Protein AF-M0CQG6-F1 (afdb_monomer)

Radius of gyration: 31.11 Å; Cα contacts (8 Å, |Δi|>4): 316; chains: 1; bounding box: 103×88×77 Å

Sequence (233 aa):
MTEGVMRANEGERASHGGPDDATTDIDGAVALVCEPAFRADAAGQLARALGGDGERSVLGILYRHDVRAWTTALRTQRDRIGSAAAVAVGPVAEPGRTRDRLPVREVPDPTDLTGVGIAVGEWLRARDDDERPVVCLDSLSTLLQYADLERAFRFLHALVAQLRSAGATAYVSVDPGAHDEATLATLRTLFDAVVAGERTTAGTDEESAGADGRPVATDGGNPDSGGAASGRE

Mean predicted aligned error: 14.72 Å

InterPro domains:
  IPR027417 P-loop containing nucleoside triphosphate hydrolase [G3DSA:3.40.50.300] (112-209)
  IPR055927 Protein of unknown function DUF7504 [PF24336] (40-195)

pLDDT: mean 73.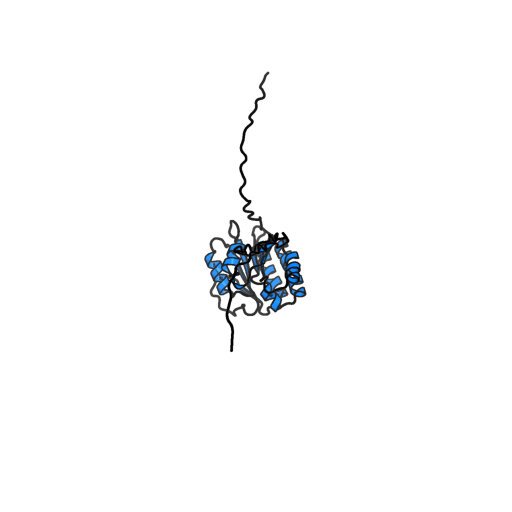49, std 20.65, range [30.14, 95.12]

Structure (mmCIF, N/CA/C/O backbone):
data_AF-M0CQG6-F1
#
_entry.id   AF-M0CQG6-F1
#
loop_
_atom_site.group_PDB
_atom_site.id
_atom_site.type_symbol
_atom_site.label_atom_id
_atom_site.label_alt_id
_atom_site.label_comp_id
_atom_site.label_asym_id
_atom_site.label_entity_id
_atom_site.label_seq_id
_atom_site.pdbx_PDB_ins_code
_atom_site.Cartn_x
_atom_site.Cartn_y
_atom_site.Cartn_z
_atom_site.occupancy
_atom_site.B_iso_or_equiv
_atom_site.auth_seq_id
_atom_site.auth_comp_id
_atom_site.auth_asym_id
_atom_site.auth_atom_id
_atom_site.pdbx_PDB_model_num
ATOM 1 N N . MET A 1 1 ? -63.315 -18.971 28.963 1.00 37.09 1 MET A N 1
ATOM 2 C CA . MET A 1 1 ? -62.249 -19.573 29.785 1.00 37.09 1 MET A CA 1
ATOM 3 C C . MET A 1 1 ? -61.036 -18.670 29.599 1.00 37.09 1 MET A C 1
ATOM 5 O O . MET A 1 1 ? -60.543 -18.616 28.484 1.00 37.09 1 MET A O 1
ATOM 9 N N . THR A 1 2 ? -60.906 -17.632 30.441 1.00 37.56 2 THR A N 1
ATOM 10 C CA . THR A 1 2 ? -60.049 -17.594 31.663 1.00 37.56 2 THR A CA 1
ATOM 11 C C . THR A 1 2 ? -58.570 -17.639 31.275 1.00 37.56 2 THR A C 1
ATOM 13 O O . THR A 1 2 ? -58.194 -18.514 30.513 1.00 37.56 2 THR A O 1
ATOM 16 N N . GLU A 1 3 ? -57.644 -16.809 31.737 1.00 39.69 3 GLU A N 1
ATOM 17 C CA . GLU A 1 3 ? -57.548 -15.702 32.699 1.00 39.69 3 GLU A CA 1
ATOM 18 C C . GLU A 1 3 ? -56.060 -15.263 32.640 1.00 39.69 3 GLU A C 1
ATOM 20 O O . GLU A 1 3 ? -55.250 -15.964 32.033 1.00 39.69 3 GLU A O 1
ATOM 25 N N . GLY A 1 4 ? -55.670 -14.189 33.334 1.00 36.16 4 GLY A N 1
ATOM 26 C CA . GLY A 1 4 ? -54.282 -14.041 33.812 1.00 36.16 4 GLY A CA 1
ATOM 27 C C . GLY A 1 4 ? -53.480 -12.927 33.132 1.00 36.16 4 GLY A C 1
ATOM 28 O O . GLY A 1 4 ? -52.860 -13.153 32.105 1.00 36.16 4 GLY A O 1
ATOM 29 N N . VAL A 1 5 ? -53.595 -11.667 33.557 1.00 43.47 5 VAL A N 1
ATOM 30 C CA . VAL A 1 5 ? -52.932 -11.042 34.727 1.00 43.47 5 VAL A CA 1
ATOM 31 C C . VAL A 1 5 ? -51.541 -10.477 34.403 1.00 43.47 5 VAL A C 1
ATOM 33 O O . VAL A 1 5 ? -50.554 -11.173 34.203 1.00 43.47 5 VAL A O 1
ATOM 36 N N . MET A 1 6 ? -51.526 -9.147 34.440 1.00 40.81 6 MET A N 1
ATOM 37 C CA . MET A 1 6 ? -50.422 -8.218 34.657 1.00 40.81 6 MET A CA 1
ATOM 38 C C . MET A 1 6 ? -49.612 -8.556 35.924 1.00 40.81 6 MET A C 1
ATOM 40 O O . MET A 1 6 ? -50.205 -8.661 36.996 1.00 40.81 6 MET A O 1
ATOM 44 N N . ARG A 1 7 ? -48.271 -8.565 35.852 1.00 36.38 7 ARG A N 1
ATOM 45 C CA . ARG A 1 7 ? -47.435 -7.883 36.860 1.00 36.38 7 ARG A CA 1
ATOM 46 C C . ARG A 1 7 ? -45.979 -7.664 36.432 1.00 36.38 7 ARG A C 1
ATOM 48 O O . ARG A 1 7 ? -45.309 -8.568 35.954 1.00 36.38 7 ARG A O 1
ATOM 55 N N . ALA A 1 8 ? -45.580 -6.416 36.669 1.00 40.59 8 ALA A N 1
ATOM 56 C CA . ALA A 1 8 ? -44.266 -5.804 36.826 1.00 40.59 8 ALA A CA 1
ATOM 57 C C . ALA A 1 8 ? -43.034 -6.712 36.983 1.00 40.59 8 ALA A C 1
ATOM 59 O O . ALA A 1 8 ? -43.019 -7.610 37.823 1.00 40.59 8 ALA A O 1
ATOM 60 N N . ASN A 1 9 ? -41.942 -6.297 36.335 1.00 36.62 9 ASN A N 1
ATOM 61 C CA . ASN A 1 9 ? -40.679 -6.155 37.051 1.00 36.62 9 ASN A CA 1
ATOM 62 C C . ASN A 1 9 ? -39.910 -4.917 36.554 1.00 36.62 9 ASN A C 1
ATOM 64 O O . ASN A 1 9 ? -39.542 -4.823 35.385 1.00 36.62 9 ASN A O 1
ATOM 68 N N . GLU A 1 10 ? -39.723 -3.973 37.470 1.00 42.56 10 GLU A N 1
ATOM 69 C CA . GLU A 1 10 ? -38.783 -2.853 37.422 1.00 42.56 10 GLU A CA 1
ATOM 70 C C . GLU A 1 10 ? -37.452 -3.337 38.017 1.00 42.56 10 GLU A C 1
ATOM 72 O O . GLU A 1 10 ? -37.464 -4.135 38.954 1.00 42.56 10 GLU A O 1
ATOM 77 N N . GLY A 1 11 ? -36.320 -2.820 37.533 1.00 31.91 11 GLY A N 1
ATOM 78 C CA . GLY A 1 11 ? -35.064 -2.855 38.289 1.00 31.91 11 GLY A CA 1
ATOM 79 C C . GLY A 1 11 ? -33.832 -3.281 37.495 1.00 31.91 11 GLY A C 1
ATOM 80 O O . GLY A 1 11 ? -33.595 -4.470 37.330 1.00 31.91 11 GLY A O 1
ATOM 81 N N . GLU A 1 12 ? -33.046 -2.266 37.108 1.00 33.59 12 GLU A N 1
ATOM 82 C CA . GLU A 1 12 ? -31.571 -2.208 37.159 1.00 33.59 12 GLU A CA 1
ATOM 83 C C . GLU A 1 12 ? -30.786 -3.307 36.398 1.00 33.59 12 GLU A C 1
ATOM 85 O O . GLU A 1 12 ? -30.921 -4.499 36.622 1.00 33.59 12 GLU A O 1
ATOM 90 N N . ARG A 1 13 ? -29.820 -2.994 35.531 1.00 37.44 13 ARG A N 1
ATOM 91 C CA . ARG A 1 13 ? -28.610 -2.221 35.829 1.00 37.44 13 ARG A CA 1
ATOM 92 C C . ARG A 1 13 ? -28.005 -1.684 34.536 1.00 37.44 13 ARG A C 1
ATOM 94 O O . ARG A 1 13 ? -27.841 -2.414 33.560 1.00 37.44 13 ARG A O 1
ATOM 101 N N . ALA A 1 14 ? -27.611 -0.416 34.590 1.00 38.84 14 ALA A N 1
ATOM 102 C CA . ALA A 1 14 ? -26.679 0.189 33.658 1.00 38.84 14 ALA A CA 1
ATOM 103 C C . ALA A 1 14 ? -25.412 -0.673 33.582 1.00 38.84 14 ALA A C 1
ATOM 105 O O . ALA A 1 14 ? -24.630 -0.738 34.530 1.00 38.84 14 ALA A O 1
ATOM 106 N N . SER A 1 15 ? -25.225 -1.340 32.449 1.00 41.91 15 SER A N 1
ATOM 107 C CA . SER A 1 15 ? -23.922 -1.867 32.078 1.00 41.91 15 SER A CA 1
ATOM 108 C C . SER A 1 15 ? -23.184 -0.707 31.429 1.00 41.91 15 SER A C 1
ATOM 110 O O . SER A 1 15 ? -23.510 -0.305 30.316 1.00 41.91 15 SER A O 1
ATOM 112 N N . HIS A 1 16 ? -22.264 -0.108 32.184 1.00 37.38 16 HIS A N 1
ATOM 113 C CA . HIS A 1 16 ? -21.200 0.730 31.648 1.00 37.38 16 HIS A CA 1
ATOM 114 C C . HIS A 1 16 ? -20.503 -0.055 30.530 1.00 37.38 16 HIS A C 1
ATOM 116 O O . HIS A 1 16 ? -19.710 -0.954 30.808 1.00 37.38 16 HIS A O 1
ATOM 122 N N . GLY A 1 17 ? -20.814 0.270 29.275 1.00 30.14 17 GLY A N 1
ATOM 123 C CA . GLY A 1 17 ? -19.882 0.036 28.185 1.00 30.14 17 GLY A CA 1
ATOM 124 C C . GLY A 1 17 ? -18.662 0.899 28.476 1.00 30.14 17 GLY A C 1
ATOM 125 O O . GLY A 1 17 ? -18.772 2.124 28.513 1.00 30.14 17 GLY A O 1
ATOM 126 N N . GLY A 1 18 ? -17.535 0.255 28.787 1.00 33.34 18 GLY A N 1
ATOM 127 C CA . GLY A 1 18 ? -16.231 0.912 28.781 1.00 33.34 18 GLY A CA 1
ATOM 128 C C . GLY A 1 18 ? -15.962 1.531 27.406 1.00 33.34 18 GLY A C 1
ATOM 129 O O . GLY A 1 18 ? -16.718 1.256 26.473 1.00 33.34 18 GLY A O 1
ATOM 130 N N . PRO A 1 19 ? -14.934 2.389 27.276 1.00 39.31 19 PRO A N 1
ATOM 131 C CA . PRO A 1 19 ? -14.628 3.022 26.005 1.00 39.31 19 PRO A CA 1
ATOM 132 C C . PRO A 1 19 ? -14.521 1.934 24.946 1.00 39.31 19 PRO A C 1
ATOM 134 O O . PRO A 1 19 ? -13.730 1.004 25.085 1.00 39.31 19 PRO A O 1
ATOM 137 N N . ASP A 1 20 ? -15.417 2.060 23.975 1.00 36.97 20 ASP A N 1
ATOM 138 C CA . ASP A 1 20 ? -15.439 1.385 22.696 1.00 36.97 20 ASP A CA 1
ATOM 139 C C . ASP A 1 20 ? -13.987 1.170 22.254 1.00 36.97 20 ASP A C 1
ATOM 141 O O . ASP A 1 20 ? -13.294 2.112 21.858 1.00 36.97 20 ASP A O 1
ATOM 145 N N . ASP A 1 21 ? -13.493 -0.060 22.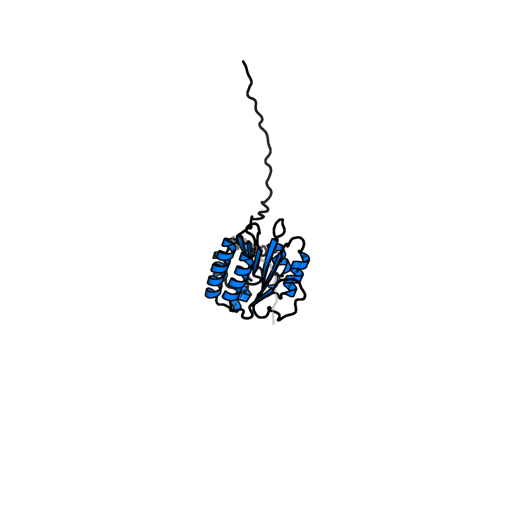401 1.00 37.88 21 ASP A N 1
ATOM 146 C CA . ASP A 1 21 ? -12.389 -0.529 21.583 1.00 37.88 21 ASP A CA 1
ATOM 147 C C . ASP A 1 21 ? -12.988 -0.594 20.186 1.00 37.88 21 ASP A C 1
ATOM 149 O O . ASP A 1 21 ? -13.534 -1.614 19.765 1.00 37.88 21 ASP A O 1
ATOM 153 N N . ALA A 1 22 ? -13.002 0.565 19.525 1.00 38.47 22 ALA A N 1
ATOM 154 C CA . ALA A 1 22 ? -13.317 0.708 18.127 1.00 38.47 22 ALA A CA 1
ATOM 155 C C . ALA A 1 22 ? -12.211 -0.021 17.366 1.00 38.47 22 ALA A C 1
ATOM 157 O O . ALA A 1 22 ? -11.359 0.590 16.713 1.00 38.47 22 ALA A O 1
ATOM 158 N N . THR A 1 23 ? -12.246 -1.353 17.418 1.00 41.44 23 THR A N 1
ATOM 159 C CA . THR A 1 23 ? -11.793 -2.187 16.322 1.00 41.44 23 THR A CA 1
ATOM 160 C C . THR A 1 23 ? -12.740 -1.834 15.186 1.00 41.44 23 THR A C 1
ATOM 162 O O . THR A 1 23 ? -13.757 -2.483 14.962 1.00 41.44 23 THR A O 1
ATOM 165 N N . THR A 1 24 ? -12.478 -0.674 14.580 1.00 43.84 24 THR A N 1
ATOM 166 C CA . THR A 1 24 ? -13.179 -0.178 13.409 1.00 43.84 24 THR A CA 1
ATOM 167 C C . THR A 1 24 ? -13.165 -1.345 12.444 1.00 43.84 24 THR A C 1
ATOM 169 O O . THR A 1 24 ? -12.088 -1.862 12.142 1.00 43.84 24 THR A O 1
ATOM 172 N N . ASP A 1 25 ? -14.344 -1.803 12.045 1.00 46.84 25 ASP A N 1
ATOM 173 C CA . ASP A 1 25 ? -14.499 -2.813 11.011 1.00 46.84 25 ASP A CA 1
ATOM 174 C C . ASP A 1 25 ? -13.923 -2.212 9.718 1.00 46.84 25 ASP A C 1
ATOM 176 O O . ASP A 1 25 ? -14.581 -1.474 8.991 1.00 46.84 25 ASP A O 1
ATOM 180 N N . ILE A 1 26 ? -12.614 -2.386 9.534 1.00 58.22 26 ILE A N 1
ATOM 181 C CA . ILE A 1 26 ? -11.805 -1.864 8.422 1.00 58.22 26 ILE A CA 1
ATOM 182 C C . ILE A 1 26 ? -11.714 -2.880 7.285 1.00 58.22 26 ILE A C 1
ATOM 184 O O . ILE A 1 26 ? -10.909 -2.719 6.363 1.00 58.22 26 ILE A O 1
ATOM 188 N N . ASP A 1 27 ? -12.527 -3.934 7.331 1.00 62.41 27 ASP A N 1
ATOM 189 C CA . ASP A 1 27 ? -12.666 -4.884 6.235 1.00 62.41 27 ASP A CA 1
ATOM 190 C C . ASP A 1 27 ? -13.176 -4.126 4.989 1.00 62.41 27 ASP A C 1
ATOM 192 O O . ASP A 1 27 ? -14.252 -3.530 4.978 1.00 62.41 27 ASP A O 1
ATOM 196 N N . GLY A 1 28 ? -12.343 -4.075 3.946 1.00 70.06 28 GLY A N 1
ATOM 197 C CA . GLY A 1 28 ? -12.595 -3.317 2.716 1.00 70.06 28 GLY A CA 1
ATOM 198 C C . GLY A 1 28 ? -12.300 -1.809 2.773 1.00 70.06 28 GLY A C 1
ATOM 199 O O . GLY A 1 28 ? -12.549 -1.114 1.786 1.00 70.06 28 GLY A O 1
ATOM 200 N N . ALA A 1 29 ? -11.769 -1.287 3.885 1.00 83.75 29 ALA A N 1
ATOM 201 C CA . ALA A 1 29 ? -11.390 0.121 4.011 1.00 83.75 29 ALA A CA 1
ATOM 202 C C . ALA A 1 29 ? -9.940 0.376 3.567 1.00 83.75 29 ALA A C 1
ATOM 204 O O . ALA A 1 29 ? -9.039 -0.437 3.796 1.00 83.75 29 ALA A O 1
ATOM 205 N N . VAL A 1 30 ? -9.684 1.549 2.985 1.00 84.81 30 VAL A N 1
ATOM 206 C CA . VAL A 1 30 ? -8.331 1.998 2.639 1.00 84.81 30 VAL A CA 1
ATOM 207 C C . VAL A 1 30 ? -7.892 3.089 3.616 1.00 84.81 30 VAL A C 1
ATOM 209 O O . VAL A 1 30 ? -8.405 4.207 3.594 1.00 84.81 30 VAL A O 1
ATOM 212 N N . ALA A 1 31 ? -6.930 2.768 4.479 1.00 85.94 31 ALA A N 1
ATOM 213 C CA . ALA A 1 31 ? -6.439 3.625 5.550 1.00 85.94 31 ALA A CA 1
ATOM 214 C C . ALA A 1 31 ? -5.068 4.248 5.228 1.00 85.94 31 ALA A C 1
ATOM 216 O O . ALA A 1 31 ? -4.133 3.569 4.796 1.00 85.94 31 ALA A O 1
ATOM 217 N N . LEU A 1 32 ? -4.926 5.546 5.508 1.00 83.81 32 LEU A N 1
ATOM 218 C CA . LEU A 1 32 ? -3.639 6.244 5.511 1.00 83.81 32 LEU A CA 1
ATOM 219 C C . LEU A 1 32 ? -3.024 6.178 6.909 1.00 83.81 32 LEU A C 1
ATOM 221 O O . LEU A 1 32 ? -3.609 6.673 7.871 1.00 83.81 32 LEU A O 1
ATOM 225 N N . VAL A 1 33 ? -1.826 5.619 7.024 1.00 83.69 33 VAL A N 1
ATOM 226 C CA . VAL A 1 33 ? -1.066 5.547 8.272 1.00 83.69 33 VAL A CA 1
ATOM 227 C C . VAL A 1 33 ? -0.046 6.680 8.289 1.00 83.69 33 VAL A C 1
ATOM 229 O O . VAL A 1 33 ? 0.935 6.676 7.549 1.00 83.69 33 VAL A O 1
ATOM 232 N N . CYS A 1 34 ? -0.274 7.674 9.140 1.00 83.06 34 CYS A N 1
ATOM 233 C CA . CYS A 1 34 ? 0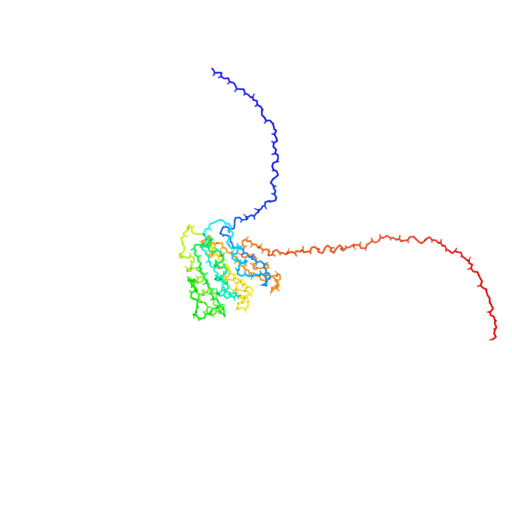.666 8.766 9.355 1.00 83.06 34 CYS A CA 1
ATOM 234 C C . CYS A 1 34 ? 1.647 8.365 10.457 1.00 83.06 34 CYS A C 1
ATOM 236 O O . CYS A 1 34 ? 1.365 8.545 11.643 1.00 83.06 34 CYS A O 1
ATOM 238 N N . GLU A 1 35 ? 2.796 7.822 10.075 1.00 80.19 35 GLU A N 1
ATOM 239 C CA . GLU A 1 35 ? 3.841 7.388 10.999 1.00 80.19 35 GLU A CA 1
ATOM 240 C C . GLU A 1 35 ? 5.213 7.864 10.511 1.00 80.19 35 GLU A C 1
ATOM 242 O O . GLU A 1 35 ? 5.500 7.814 9.315 1.00 80.19 35 GLU A O 1
ATOM 247 N N . PRO A 1 36 ? 6.085 8.343 11.412 1.00 74.12 36 PRO A N 1
ATOM 248 C CA . PRO A 1 36 ? 7.410 8.777 11.002 1.00 74.12 36 PRO A CA 1
ATOM 249 C C . PRO A 1 36 ? 8.223 7.579 10.498 1.00 74.12 36 PRO A C 1
ATOM 251 O O . PRO A 1 36 ? 8.153 6.483 11.065 1.00 74.12 36 PRO A O 1
ATOM 254 N N . ALA A 1 37 ? 9.037 7.787 9.461 1.00 69.69 37 ALA A N 1
ATOM 255 C CA . ALA A 1 37 ? 9.675 6.701 8.722 1.00 69.69 37 ALA A CA 1
ATOM 256 C C . ALA A 1 37 ? 10.537 5.769 9.592 1.00 69.69 37 ALA A C 1
ATOM 258 O O . ALA A 1 37 ? 10.650 4.585 9.291 1.00 69.69 37 ALA A O 1
ATOM 259 N N . PHE A 1 38 ? 11.105 6.277 10.690 1.00 59.41 38 PHE A N 1
ATOM 260 C CA . PHE A 1 38 ? 11.930 5.497 11.618 1.00 59.41 38 PHE A CA 1
ATOM 261 C C . PHE A 1 38 ? 11.140 4.535 12.524 1.00 59.41 38 PHE A C 1
ATOM 263 O O . PHE A 1 38 ? 11.742 3.636 13.106 1.00 59.41 38 PHE A O 1
ATOM 270 N N . ARG A 1 39 ? 9.821 4.725 12.679 1.00 65.88 39 ARG A N 1
ATOM 271 C CA . ARG A 1 39 ? 8.935 3.827 13.452 1.00 65.88 39 ARG A CA 1
ATOM 272 C C . ARG A 1 39 ? 8.193 2.822 12.582 1.00 65.88 39 ARG A C 1
ATOM 274 O O . ARG A 1 39 ? 7.669 1.841 13.095 1.00 65.88 39 ARG A O 1
ATOM 281 N N . ALA A 1 40 ? 8.127 3.090 11.288 1.00 68.62 40 ALA A N 1
ATOM 282 C CA . ALA A 1 40 ? 7.424 2.270 10.327 1.00 68.62 40 ALA A CA 1
ATOM 283 C C . ALA A 1 40 ? 8.326 1.112 9.887 1.00 68.62 40 ALA A C 1
ATOM 285 O O . ALA A 1 40 ? 8.915 1.163 8.815 1.00 68.62 40 ALA A O 1
ATOM 286 N N . ASP A 1 41 ? 8.518 0.098 10.724 1.00 79.75 41 ASP A N 1
ATOM 287 C CA . ASP A 1 41 ? 9.182 -1.128 10.282 1.00 79.75 41 ASP A CA 1
ATOM 288 C C . ASP A 1 41 ? 8.183 -2.090 9.609 1.00 79.75 41 ASP A C 1
ATOM 290 O O . ASP A 1 41 ? 6.970 -2.021 9.830 1.00 79.75 41 ASP A O 1
ATOM 294 N N . ALA A 1 42 ? 8.694 -3.006 8.781 1.00 79.81 42 ALA A N 1
ATOM 295 C CA . ALA A 1 42 ? 7.871 -3.948 8.024 1.00 79.81 42 ALA A CA 1
ATOM 296 C C . ALA A 1 42 ? 6.991 -4.845 8.918 1.00 79.81 42 ALA A C 1
ATOM 298 O O . ALA A 1 42 ? 5.883 -5.203 8.522 1.00 79.81 42 ALA A O 1
ATOM 299 N N . ALA A 1 43 ? 7.454 -5.205 10.121 1.00 81.56 43 ALA A N 1
ATOM 300 C CA . ALA A 1 43 ? 6.681 -6.025 11.048 1.00 81.56 43 ALA A CA 1
ATOM 301 C C . ALA A 1 43 ? 5.570 -5.215 11.722 1.00 81.56 43 ALA A C 1
ATOM 303 O O . ALA A 1 43 ? 4.461 -5.726 11.862 1.00 81.56 43 ALA A O 1
ATOM 304 N N . GLY A 1 44 ? 5.827 -3.953 12.073 1.00 81.00 44 GLY A N 1
ATOM 305 C CA . GLY A 1 44 ? 4.810 -3.025 12.568 1.00 81.00 44 GLY A CA 1
ATOM 306 C C . GLY A 1 44 ? 3.708 -2.756 11.539 1.00 81.00 44 GLY A C 1
ATOM 307 O O . GLY A 1 44 ? 2.523 -2.789 11.875 1.00 81.00 44 GLY A O 1
ATOM 308 N N . GLN A 1 45 ? 4.074 -2.558 10.270 1.00 78.38 45 GLN A N 1
ATOM 309 C CA . GLN A 1 45 ? 3.107 -2.401 9.176 1.00 78.38 45 GLN A CA 1
ATOM 310 C C . GLN A 1 45 ? 2.272 -3.668 8.970 1.00 78.38 45 GLN A C 1
ATOM 312 O O . GLN A 1 45 ? 1.046 -3.596 8.901 1.00 78.38 45 GLN A O 1
ATOM 317 N N . LEU A 1 46 ? 2.919 -4.835 8.935 1.00 81.12 46 LEU A N 1
ATOM 318 C CA . LEU A 1 46 ? 2.227 -6.107 8.757 1.00 81.12 46 LEU A CA 1
ATOM 319 C C . LEU A 1 46 ? 1.330 -6.458 9.956 1.00 81.12 46 LEU A C 1
ATOM 321 O O . LEU A 1 46 ? 0.212 -6.922 9.762 1.00 81.12 46 LEU A O 1
ATOM 325 N N . ALA A 1 47 ? 1.764 -6.178 11.188 1.00 81.88 47 ALA A N 1
ATOM 326 C CA . ALA A 1 47 ? 0.966 -6.413 12.391 1.00 81.88 47 ALA A CA 1
ATOM 327 C C . ALA A 1 47 ? -0.356 -5.634 12.373 1.00 81.88 47 ALA A C 1
ATOM 329 O O . ALA A 1 47 ? -1.389 -6.179 12.754 1.00 81.88 47 ALA A O 1
ATOM 330 N N . ARG A 1 48 ? -0.322 -4.379 11.904 1.00 79.50 48 ARG A N 1
ATOM 331 C CA . ARG A 1 48 ? -1.522 -3.549 11.716 1.00 79.50 48 ARG A CA 1
ATOM 332 C C . ARG A 1 48 ? -2.405 -4.083 10.599 1.00 79.50 48 ARG A C 1
ATOM 334 O O . ARG A 1 48 ? -3.621 -4.110 10.745 1.00 79.50 48 ARG A O 1
ATOM 341 N N . ALA A 1 49 ? -1.777 -4.514 9.510 1.00 78.12 49 ALA A N 1
ATOM 342 C CA . ALA A 1 49 ? -2.459 -5.030 8.336 1.00 78.12 49 ALA A CA 1
ATOM 343 C C . ALA A 1 49 ? -3.203 -6.339 8.604 1.00 78.12 49 ALA A C 1
ATOM 345 O O . ALA A 1 49 ? -4.304 -6.560 8.113 1.00 78.12 49 ALA A O 1
ATOM 346 N N . LEU A 1 50 ? -2.620 -7.187 9.442 1.00 75.88 50 LEU A N 1
ATOM 347 C CA . LEU A 1 50 ? -3.232 -8.414 9.919 1.00 75.88 50 LEU A CA 1
ATOM 348 C C . LEU A 1 50 ? -4.163 -8.156 11.110 1.00 75.88 50 LEU A C 1
ATOM 350 O O . LEU A 1 50 ? -4.242 -8.996 11.994 1.00 75.88 50 LEU A O 1
ATOM 354 N N . GLY A 1 51 ? -4.835 -7.010 11.217 1.00 68.00 51 GLY A N 1
ATOM 355 C CA . GLY A 1 51 ? -5.881 -6.828 12.229 1.00 68.00 51 GLY A CA 1
ATOM 356 C C . GLY A 1 51 ? -7.000 -7.877 12.086 1.00 68.00 51 GLY A C 1
ATOM 357 O O . GLY A 1 51 ? -7.334 -8.289 10.976 1.00 68.00 51 GLY A O 1
ATOM 358 N N . GLY A 1 52 ? -7.571 -8.328 13.209 1.00 64.62 52 GLY A N 1
ATOM 359 C CA . GLY A 1 52 ? -8.709 -9.262 13.234 1.00 64.62 52 GLY A CA 1
ATOM 360 C C . GLY A 1 52 ? -8.363 -10.758 13.172 1.00 64.62 52 GLY A C 1
ATOM 361 O O . GLY A 1 52 ? -7.198 -11.164 13.229 1.00 64.62 52 GLY A O 1
ATOM 362 N N . ASP A 1 53 ? -9.406 -11.584 13.090 1.00 57.06 53 ASP A N 1
ATOM 363 C CA . ASP A 1 53 ? -9.319 -13.048 13.046 1.00 57.06 53 ASP A CA 1
ATOM 364 C C . ASP A 1 53 ? -9.358 -13.579 11.602 1.00 57.06 53 ASP A C 1
ATOM 366 O O . ASP A 1 53 ? -10.084 -13.058 10.756 1.00 57.06 53 ASP A O 1
ATOM 370 N N . GLY A 1 54 ? -8.590 -14.640 11.326 1.00 66.50 54 GLY A N 1
ATOM 371 C CA . GLY A 1 54 ? -8.595 -15.359 10.044 1.00 66.50 54 GLY A CA 1
ATOM 372 C C . GLY A 1 54 ? -7.292 -15.271 9.243 1.00 66.50 54 GLY A C 1
ATOM 373 O O . GLY A 1 54 ? -6.485 -14.357 9.413 1.00 66.50 54 GLY A O 1
ATOM 374 N N . GLU A 1 55 ? -7.085 -16.255 8.365 1.00 74.25 55 GLU A N 1
ATOM 375 C CA . GLU A 1 55 ? -5.983 -16.255 7.401 1.00 74.25 55 GLU A CA 1
ATOM 376 C C . GLU A 1 55 ? -6.267 -15.224 6.304 1.00 74.25 55 GLU A C 1
ATOM 378 O O . GLU A 1 55 ? -7.290 -15.291 5.623 1.00 74.25 55 GLU A O 1
ATOM 383 N N . ARG A 1 56 ? -5.361 -14.259 6.127 1.00 82.62 56 ARG A N 1
ATOM 384 C CA . ARG A 1 56 ? -5.492 -13.211 5.104 1.00 82.62 56 ARG A CA 1
ATOM 385 C C . ARG A 1 56 ? -4.478 -13.423 3.979 1.00 82.62 56 ARG A C 1
ATOM 387 O O . ARG A 1 56 ? -3.380 -13.946 4.198 1.00 82.62 56 ARG A O 1
ATOM 394 N N . SER A 1 57 ? -4.837 -12.974 2.781 1.00 88.06 57 SER A N 1
ATOM 395 C CA . SER A 1 57 ? -3.920 -12.860 1.645 1.00 88.06 57 SER A CA 1
ATOM 396 C C . SER A 1 57 ? -3.281 -11.474 1.663 1.00 88.06 57 SER A C 1
ATOM 398 O O . SER A 1 57 ? -4.003 -10.482 1.640 1.00 88.06 57 SER A O 1
ATOM 400 N N . VAL A 1 58 ? -1.949 -11.379 1.707 1.00 90.69 58 VAL A N 1
ATOM 401 C CA . VAL A 1 58 ? -1.239 -10.099 1.890 1.00 90.69 58 VAL A CA 1
ATOM 402 C C . VAL A 1 58 ? -0.364 -9.742 0.689 1.00 90.69 58 VAL A C 1
ATOM 404 O O . VAL A 1 58 ? 0.413 -10.564 0.204 1.00 90.69 58 VAL A O 1
ATOM 407 N N . LEU A 1 59 ? -0.423 -8.486 0.250 1.00 93.00 59 LEU A N 1
ATOM 408 C CA . LEU A 1 59 ? 0.478 -7.910 -0.745 1.00 93.00 59 LEU A CA 1
ATOM 409 C C . LEU A 1 59 ? 1.244 -6.719 -0.162 1.00 93.00 59 LEU A C 1
ATOM 411 O O . LEU A 1 59 ? 0.632 -5.741 0.254 1.00 93.00 59 LEU A O 1
ATOM 415 N N . GLY A 1 60 ? 2.576 -6.767 -0.188 1.00 92.50 60 GLY A N 1
ATOM 416 C CA . GLY A 1 60 ? 3.419 -5.605 0.120 1.00 92.50 60 GLY A CA 1
ATOM 417 C C . GLY A 1 60 ? 3.867 -4.878 -1.148 1.00 92.50 60 GLY A C 1
ATOM 418 O O . GLY A 1 60 ? 4.488 -5.494 -2.006 1.00 92.50 60 GLY A O 1
ATOM 419 N N . ILE A 1 61 ? 3.594 -3.582 -1.273 1.00 94.25 61 ILE A N 1
ATOM 420 C CA . ILE A 1 61 ? 4.165 -2.687 -2.285 1.00 94.25 61 ILE A CA 1
ATOM 421 C C . ILE A 1 61 ? 5.335 -1.962 -1.624 1.00 94.25 61 ILE A C 1
ATOM 423 O O . ILE A 1 61 ? 5.136 -1.146 -0.723 1.00 94.25 61 ILE A O 1
ATOM 427 N N . LEU A 1 62 ? 6.545 -2.305 -2.052 1.00 92.50 62 LEU A N 1
ATOM 428 C CA . LEU A 1 62 ? 7.786 -1.941 -1.388 1.00 92.50 62 LEU A CA 1
ATOM 429 C C . LEU A 1 62 ? 8.540 -0.892 -2.209 1.00 92.50 62 LEU A C 1
ATOM 431 O O . LEU A 1 62 ? 9.056 -1.193 -3.286 1.00 92.50 62 LEU A O 1
ATOM 435 N N . TYR A 1 63 ? 8.615 0.326 -1.680 1.00 90.62 63 TYR A N 1
ATOM 436 C CA . TYR A 1 63 ? 9.462 1.419 -2.160 1.00 90.62 63 TYR A CA 1
ATOM 437 C C . TYR A 1 63 ? 10.656 1.674 -1.233 1.00 90.62 63 TYR A C 1
ATOM 439 O O . TYR A 1 63 ? 11.686 2.180 -1.677 1.00 90.62 63 TYR A O 1
ATOM 447 N N . ARG A 1 64 ? 10.516 1.374 0.063 1.00 88.38 64 ARG A N 1
ATOM 448 C CA . ARG A 1 64 ? 11.509 1.665 1.104 1.00 88.38 64 ARG A CA 1
ATOM 449 C C . ARG A 1 64 ? 12.129 0.399 1.682 1.00 88.38 64 ARG A C 1
ATOM 451 O O . ARG A 1 64 ? 13.341 0.355 1.869 1.00 88.38 64 ARG A O 1
ATOM 458 N N . HIS A 1 65 ? 11.316 -0.592 2.032 1.00 85.06 65 HIS A N 1
ATOM 459 C CA . HIS A 1 65 ? 11.791 -1.835 2.627 1.00 85.06 65 HIS A CA 1
ATOM 460 C C . HIS A 1 65 ? 12.293 -2.796 1.556 1.00 85.06 65 HIS A C 1
ATOM 462 O O . HIS A 1 65 ? 11.657 -2.989 0.524 1.00 85.06 65 HIS A O 1
ATOM 468 N N . ASP A 1 66 ? 13.417 -3.453 1.824 1.00 86.19 66 ASP A N 1
ATOM 469 C CA . ASP A 1 66 ? 13.859 -4.555 0.985 1.00 86.19 66 ASP A CA 1
ATOM 470 C C . ASP A 1 66 ? 12.960 -5.792 1.166 1.00 86.19 66 ASP A C 1
ATOM 472 O O . ASP A 1 66 ? 12.323 -6.014 2.204 1.00 86.19 66 ASP A O 1
ATOM 476 N N . VAL A 1 67 ? 12.938 -6.642 0.139 1.00 86.50 67 VAL A N 1
ATOM 477 C CA . VAL A 1 67 ? 12.135 -7.875 0.114 1.00 86.50 67 VAL A CA 1
ATOM 478 C C . VAL A 1 67 ? 12.469 -8.801 1.289 1.00 86.50 67 VAL A C 1
ATOM 480 O O . VAL A 1 67 ? 11.592 -9.508 1.793 1.00 86.50 67 VAL A O 1
ATOM 483 N N . ARG A 1 68 ? 13.719 -8.820 1.766 1.00 85.12 68 ARG A N 1
ATOM 484 C CA . ARG A 1 68 ? 14.140 -9.699 2.864 1.00 85.12 68 ARG A CA 1
ATOM 485 C C . ARG A 1 68 ? 13.573 -9.224 4.200 1.00 85.12 68 ARG A C 1
ATOM 487 O O . ARG A 1 68 ? 13.138 -10.072 4.985 1.00 85.12 68 ARG A O 1
ATOM 494 N N . ALA A 1 69 ? 13.537 -7.919 4.457 1.00 86.12 69 ALA A N 1
ATOM 495 C CA . ALA A 1 69 ? 12.879 -7.347 5.628 1.00 86.12 69 ALA A CA 1
ATOM 496 C C . ALA A 1 69 ? 11.386 -7.708 5.644 1.00 86.12 69 ALA A C 1
ATOM 498 O O . ALA A 1 69 ? 10.899 -8.261 6.634 1.00 86.12 69 ALA A O 1
ATOM 499 N N . TRP A 1 70 ? 10.696 -7.514 4.516 1.00 87.44 70 TRP A N 1
ATOM 500 C CA . TRP A 1 70 ? 9.288 -7.892 4.361 1.00 87.44 70 TRP A CA 1
ATOM 501 C C . TRP A 1 70 ? 9.057 -9.391 4.586 1.00 87.44 70 TRP A C 1
ATOM 503 O O . TRP A 1 70 ? 8.200 -9.794 5.370 1.00 87.44 70 TRP A O 1
ATOM 513 N N . THR A 1 71 ? 9.876 -10.246 3.974 1.00 85.50 71 THR A N 1
ATOM 514 C CA . THR A 1 71 ? 9.700 -11.698 4.115 1.00 85.50 71 THR A CA 1
ATOM 515 C C . THR A 1 71 ? 10.010 -12.191 5.531 1.00 85.50 71 THR A C 1
ATOM 517 O O . THR A 1 71 ? 9.378 -13.124 6.027 1.00 85.50 71 THR A O 1
ATOM 520 N N . THR A 1 72 ? 10.948 -11.544 6.226 1.00 87.31 72 THR A N 1
ATOM 521 C CA . THR A 1 72 ? 11.231 -11.824 7.641 1.00 87.31 72 THR A CA 1
ATOM 522 C C . THR A 1 72 ? 10.034 -11.466 8.527 1.00 87.31 72 THR A C 1
ATOM 524 O O . THR A 1 72 ? 9.676 -12.249 9.411 1.00 87.31 72 THR A O 1
ATOM 527 N N . ALA A 1 73 ? 9.373 -10.337 8.255 1.00 86.81 73 ALA A N 1
ATOM 528 C CA . ALA A 1 73 ? 8.143 -9.948 8.940 1.00 86.81 73 ALA A CA 1
ATOM 529 C C . ALA A 1 73 ? 7.018 -10.973 8.706 1.00 86.81 73 ALA A C 1
ATOM 531 O O . ALA A 1 73 ? 6.461 -11.496 9.671 1.00 86.81 73 ALA A O 1
ATOM 532 N N . LEU A 1 74 ? 6.773 -11.359 7.446 1.00 85.94 74 LEU A N 1
ATOM 533 C CA . LEU A 1 74 ? 5.771 -12.371 7.082 1.00 85.94 74 LEU A CA 1
ATOM 534 C C . LEU A 1 74 ? 5.992 -13.702 7.810 1.00 85.94 74 LEU A C 1
ATOM 536 O O . LEU A 1 74 ? 5.060 -14.276 8.368 1.00 85.94 74 LEU A O 1
ATOM 540 N N . ARG A 1 75 ? 7.238 -14.187 7.867 1.00 84.19 75 ARG A N 1
ATOM 541 C CA . ARG A 1 75 ? 7.580 -15.447 8.553 1.00 84.19 75 ARG A CA 1
ATOM 542 C C . ARG A 1 75 ? 7.244 -15.433 10.041 1.00 84.19 75 ARG A C 1
ATOM 544 O O . ARG A 1 75 ? 6.927 -16.485 10.593 1.00 84.19 75 ARG A O 1
ATOM 551 N N . THR A 1 76 ? 7.319 -14.265 10.672 1.00 84.44 76 THR A N 1
ATOM 552 C CA . THR A 1 76 ? 7.007 -14.088 12.097 1.00 84.44 76 THR A CA 1
ATOM 553 C C . THR A 1 76 ? 5.505 -14.210 12.367 1.00 84.44 76 TH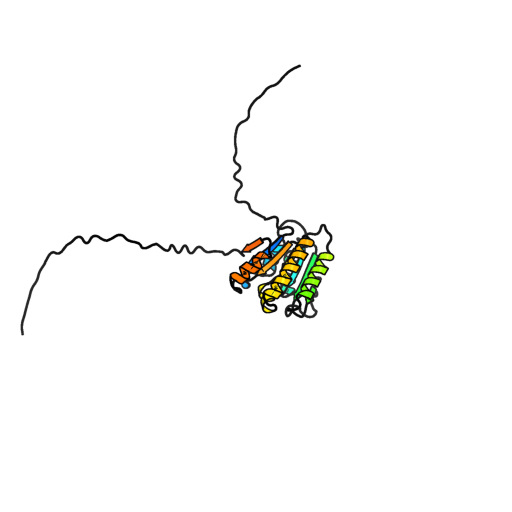R A C 1
ATOM 555 O O . THR A 1 76 ? 5.111 -14.575 13.467 1.00 84.44 76 THR A O 1
ATOM 558 N N . GLN A 1 77 ? 4.666 -13.955 11.359 1.00 81.31 77 GLN A N 1
ATOM 559 C CA . GLN A 1 77 ? 3.205 -13.909 11.475 1.00 81.31 77 GLN A CA 1
ATOM 560 C C . GLN A 1 77 ? 2.503 -14.949 10.586 1.00 81.31 77 GLN A C 1
ATOM 562 O O . GLN A 1 77 ? 1.309 -14.839 10.318 1.00 81.31 77 GLN A O 1
ATOM 567 N N . ARG A 1 78 ? 3.238 -15.978 10.140 1.00 79.69 78 ARG A N 1
ATOM 568 C CA . ARG A 1 78 ? 2.784 -16.959 9.139 1.00 79.69 78 ARG A CA 1
ATOM 569 C C . ARG A 1 78 ? 1.474 -17.663 9.498 1.00 79.69 78 ARG A C 1
ATOM 571 O O . ARG A 1 78 ? 0.744 -18.047 8.602 1.00 79.69 78 ARG A O 1
ATOM 578 N N . ASP A 1 79 ? 1.186 -17.831 10.790 1.00 81.25 79 ASP A N 1
ATOM 579 C CA . ASP A 1 79 ? 0.009 -18.574 11.257 1.00 81.25 79 ASP A CA 1
ATOM 580 C C . ASP A 1 79 ? -1.303 -17.793 11.024 1.00 81.25 79 ASP A C 1
ATOM 582 O O . ASP A 1 79 ? -2.386 -18.308 11.273 1.00 81.25 79 ASP A O 1
ATOM 586 N N . ARG A 1 80 ? -1.207 -16.543 10.548 1.00 80.06 80 ARG A N 1
ATOM 587 C CA . ARG A 1 80 ? -2.330 -15.649 10.218 1.00 80.06 80 ARG A CA 1
ATOM 588 C C . ARG A 1 80 ? -2.386 -15.309 8.723 1.00 80.06 80 ARG A C 1
ATOM 590 O O . ARG A 1 80 ? -3.169 -14.459 8.307 1.00 80.06 80 ARG A O 1
ATOM 597 N N . ILE A 1 81 ? -1.521 -15.922 7.914 1.00 82.94 81 ILE A N 1
ATOM 598 C CA . ILE A 1 81 ? -1.318 -15.572 6.507 1.00 82.94 81 ILE A CA 1
ATOM 599 C C . ILE A 1 81 ? -1.521 -16.825 5.660 1.00 82.94 81 ILE A C 1
ATOM 601 O O . ILE A 1 81 ? -0.682 -17.724 5.673 1.00 82.94 81 ILE A O 1
ATOM 605 N N . GLY A 1 82 ? -2.597 -16.851 4.875 1.00 79.25 82 GLY A N 1
ATOM 606 C CA . GLY A 1 82 ? -2.847 -17.942 3.929 1.00 79.25 82 GLY A CA 1
ATOM 607 C C . GLY A 1 82 ? -1.986 -17.819 2.668 1.00 79.25 82 GLY A C 1
ATOM 608 O O . GLY A 1 82 ? -1.505 -18.811 2.120 1.00 79.25 82 GLY A O 1
ATOM 609 N N . SER A 1 83 ? -1.741 -16.584 2.222 1.00 85.62 83 SER A N 1
ATOM 610 C CA . SER A 1 83 ? -0.948 -16.279 1.031 1.00 85.62 83 SER A CA 1
ATOM 611 C C . SER A 1 83 ? -0.256 -14.927 1.174 1.00 85.62 83 SER A C 1
ATOM 613 O O . SER A 1 83 ? -0.804 -13.996 1.760 1.00 85.62 83 SER A O 1
ATOM 615 N N . ALA A 1 84 ? 0.952 -14.795 0.629 1.00 88.44 84 ALA A N 1
ATOM 616 C CA . ALA A 1 84 ? 1.680 -13.532 0.621 1.00 88.44 84 ALA A CA 1
ATOM 617 C C . ALA A 1 84 ? 2.373 -13.304 -0.721 1.00 88.44 84 ALA A C 1
ATOM 619 O O . ALA A 1 84 ? 2.815 -14.259 -1.358 1.00 88.44 84 ALA A O 1
ATOM 620 N N . ALA A 1 85 ? 2.512 -12.044 -1.123 1.00 91.06 85 ALA A N 1
ATOM 621 C CA . ALA A 1 85 ? 3.331 -11.620 -2.254 1.00 91.06 85 ALA A CA 1
ATOM 622 C C . ALA A 1 85 ? 3.938 -10.231 -2.001 1.00 91.06 85 ALA A C 1
ATOM 624 O O . ALA A 1 85 ? 3.563 -9.529 -1.055 1.00 91.06 85 ALA A O 1
ATOM 625 N N . ALA A 1 86 ? 4.873 -9.822 -2.857 1.00 92.25 86 ALA A N 1
ATOM 626 C CA . ALA A 1 86 ? 5.422 -8.471 -2.845 1.00 92.25 86 ALA A CA 1
ATOM 627 C C . ALA A 1 86 ? 5.565 -7.887 -4.258 1.00 92.25 86 ALA A C 1
ATOM 629 O O . ALA A 1 86 ? 5.870 -8.606 -5.209 1.00 92.25 86 ALA A O 1
ATOM 630 N N . VAL A 1 87 ? 5.396 -6.571 -4.375 1.00 93.31 87 VAL A N 1
ATOM 631 C CA . VAL A 1 87 ? 5.813 -5.758 -5.519 1.00 93.31 87 VAL A CA 1
ATOM 632 C C . VAL A 1 87 ? 7.017 -4.937 -5.072 1.00 93.31 87 VAL A C 1
ATOM 634 O O . VAL A 1 87 ? 6.869 -4.041 -4.247 1.00 93.31 87 VAL A O 1
ATOM 637 N N . ALA A 1 88 ? 8.206 -5.256 -5.575 1.00 92.69 88 ALA A N 1
ATOM 638 C CA . ALA A 1 88 ? 9.434 -4.534 -5.257 1.00 92.69 88 ALA A CA 1
ATOM 639 C C . ALA A 1 88 ? 9.698 -3.468 -6.324 1.00 92.69 88 ALA A C 1
ATOM 641 O O . ALA A 1 88 ? 9.756 -3.794 -7.513 1.00 92.69 88 ALA A O 1
ATOM 642 N N . VAL A 1 89 ? 9.838 -2.207 -5.909 1.00 91.62 89 VAL A N 1
ATOM 643 C CA . VAL A 1 89 ? 9.876 -1.058 -6.818 1.00 91.62 89 VAL A CA 1
ATOM 644 C C . VAL A 1 89 ? 11.223 -0.336 -6.759 1.00 91.62 89 VAL A C 1
ATOM 646 O O . VAL A 1 89 ? 11.678 0.093 -5.702 1.00 91.62 89 VAL A O 1
ATOM 649 N N . GLY A 1 90 ? 11.867 -0.151 -7.909 1.00 88.94 90 GLY A N 1
ATOM 650 C CA . GLY A 1 90 ? 13.128 0.577 -8.013 1.00 88.94 90 GLY A CA 1
ATOM 651 C C . GLY A 1 90 ? 14.289 -0.124 -7.294 1.00 88.94 90 GLY A C 1
ATOM 652 O O . GLY A 1 90 ? 14.512 -1.312 -7.520 1.00 88.94 90 GLY A O 1
ATOM 653 N N . PRO A 1 91 ? 15.061 0.576 -6.441 1.00 80.75 91 PRO A N 1
ATOM 654 C CA . PRO A 1 91 ? 16.306 0.047 -5.879 1.00 80.75 91 PRO A CA 1
ATOM 655 C C . PRO A 1 91 ? 16.106 -1.117 -4.900 1.00 80.75 91 PRO A C 1
ATOM 657 O O . PRO A 1 91 ? 17.068 -1.820 -4.608 1.00 80.75 91 PRO A O 1
ATOM 660 N N . VAL A 1 92 ? 14.885 -1.331 -4.394 1.00 80.81 92 VAL A N 1
ATOM 661 C CA . VAL A 1 92 ? 14.568 -2.481 -3.529 1.00 80.81 92 VAL A CA 1
ATOM 662 C C . VAL A 1 92 ? 14.217 -3.745 -4.321 1.00 80.81 92 VAL A C 1
ATOM 664 O O . VAL A 1 92 ? 14.079 -4.820 -3.731 1.00 80.81 92 VAL A O 1
ATOM 667 N N . ALA A 1 93 ? 14.077 -3.639 -5.649 1.00 71.12 93 ALA A N 1
ATOM 668 C CA . ALA A 1 93 ? 13.996 -4.784 -6.545 1.00 71.12 93 ALA A CA 1
ATOM 669 C C . ALA A 1 93 ? 15.389 -5.422 -6.654 1.00 71.12 93 ALA A C 1
ATOM 671 O O . ALA A 1 93 ? 16.198 -5.077 -7.511 1.00 71.12 93 ALA A O 1
ATOM 672 N N . GLU A 1 94 ? 15.699 -6.319 -5.721 1.00 64.44 94 GLU A N 1
ATOM 673 C CA . GLU A 1 94 ? 16.931 -7.107 -5.744 1.00 64.44 94 GLU A CA 1
ATOM 674 C C . GLU A 1 94 ? 16.898 -8.080 -6.936 1.00 64.44 94 GLU A C 1
ATOM 676 O O . GLU A 1 94 ? 16.069 -8.994 -6.932 1.00 64.44 94 GLU A O 1
ATOM 681 N N . PRO A 1 95 ? 17.806 -7.964 -7.926 1.00 49.94 95 PRO A N 1
ATOM 682 C CA . PRO A 1 95 ? 17.840 -8.882 -9.051 1.00 49.94 95 PRO A CA 1
ATOM 683 C C . PRO A 1 95 ? 18.226 -10.281 -8.568 1.00 49.94 95 PRO A C 1
ATOM 685 O O . PRO A 1 95 ? 19.389 -10.586 -8.302 1.00 49.94 95 PRO A O 1
ATOM 688 N N . GLY A 1 96 ? 17.216 -11.145 -8.479 1.00 55.19 96 GLY A N 1
ATOM 689 C CA . GLY A 1 96 ? 17.353 -12.590 -8.412 1.00 55.19 96 GLY A CA 1
ATOM 690 C C . GLY A 1 96 ? 18.281 -13.119 -7.321 1.00 55.19 96 GLY A C 1
ATOM 691 O O . GLY A 1 96 ? 19.394 -13.545 -7.624 1.00 55.19 96 GLY A O 1
ATOM 692 N N . ARG A 1 97 ? 17.784 -13.259 -6.083 1.00 49.22 97 ARG A N 1
ATOM 693 C CA . ARG A 1 97 ? 18.192 -14.372 -5.193 1.00 49.22 97 ARG A CA 1
ATOM 694 C C . ARG A 1 97 ? 17.356 -14.559 -3.928 1.00 49.22 97 ARG A C 1
ATOM 696 O O . ARG A 1 97 ? 17.870 -14.991 -2.897 1.00 49.22 97 ARG A O 1
ATOM 703 N N . THR A 1 98 ? 16.049 -14.370 -3.996 1.00 49.34 98 THR A N 1
ATOM 704 C CA . THR A 1 98 ? 15.190 -14.792 -2.890 1.00 49.34 98 THR A CA 1
ATOM 705 C C . THR A 1 98 ? 14.900 -16.289 -3.047 1.00 49.34 98 THR A C 1
ATOM 707 O O . THR A 1 98 ? 14.028 -16.694 -3.800 1.00 49.34 98 THR A O 1
ATOM 710 N N . ARG A 1 99 ? 15.656 -17.150 -2.340 1.00 49.19 99 ARG A N 1
ATOM 711 C CA . ARG A 1 99 ? 15.313 -18.585 -2.142 1.00 49.19 99 A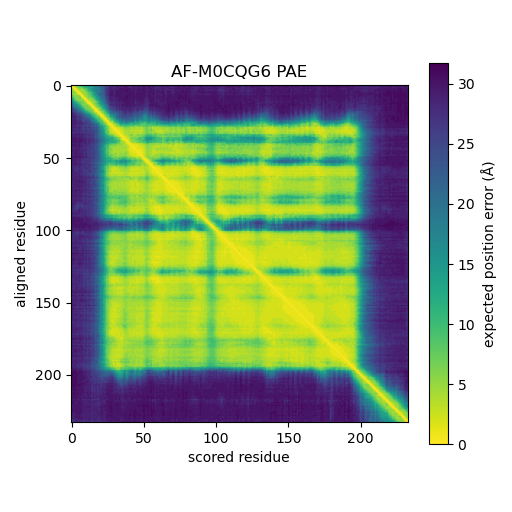RG A CA 1
ATOM 712 C C . ARG A 1 99 ? 14.037 -18.776 -1.302 1.00 49.19 99 ARG A C 1
ATOM 714 O O . ARG A 1 99 ? 13.689 -19.902 -0.952 1.00 49.19 99 ARG A O 1
ATOM 721 N N . ASP A 1 100 ? 13.391 -17.681 -0.928 1.00 54.38 100 ASP A N 1
ATOM 722 C CA . ASP A 1 100 ? 12.116 -17.672 -0.238 1.00 54.38 100 ASP A CA 1
ATOM 723 C C . ASP A 1 100 ? 10.996 -17.924 -1.245 1.00 54.38 100 ASP A C 1
ATOM 725 O O . ASP A 1 100 ? 11.011 -17.384 -2.346 1.00 54.38 100 ASP A O 1
ATOM 729 N N . ARG A 1 101 ? 10.009 -18.737 -0.869 1.00 67.06 101 ARG A N 1
ATOM 730 C CA . ARG A 1 101 ? 8.854 -19.079 -1.720 1.00 67.06 101 ARG A CA 1
ATOM 731 C C . ARG A 1 101 ? 7.894 -17.901 -1.952 1.00 67.06 101 ARG A C 1
ATOM 733 O O . ARG A 1 101 ? 6.803 -18.121 -2.465 1.00 67.06 101 ARG A O 1
ATOM 740 N N . LEU A 1 102 ? 8.268 -16.687 -1.549 1.00 82.12 102 LEU A N 1
ATOM 741 C CA . LEU A 1 102 ? 7.448 -15.497 -1.709 1.00 82.12 102 LEU A CA 1
ATOM 742 C C . LEU A 1 102 ? 7.436 -15.089 -3.192 1.00 82.12 102 LEU A C 1
ATOM 744 O O . LEU A 1 102 ? 8.499 -14.790 -3.737 1.00 82.12 102 LEU A O 1
ATOM 748 N N . PRO A 1 103 ? 6.273 -15.049 -3.858 1.00 87.56 103 PRO A N 1
ATOM 749 C CA . PRO A 1 103 ? 6.149 -14.461 -5.182 1.00 87.56 103 PRO A CA 1
ATOM 750 C C . PRO A 1 103 ? 6.484 -12.968 -5.114 1.00 87.56 103 PRO A C 1
ATOM 752 O O . PRO A 1 103 ? 5.829 -12.209 -4.396 1.00 87.56 103 PRO A O 1
ATOM 755 N N . VAL A 1 104 ? 7.503 -12.552 -5.863 1.00 89.88 104 VAL A N 1
ATOM 756 C CA . VAL A 1 104 ? 7.917 -11.150 -5.968 1.00 89.88 104 VAL A CA 1
ATOM 757 C C . VAL A 1 104 ? 7.746 -10.695 -7.407 1.00 89.88 104 VAL A C 1
ATOM 759 O O . VAL A 1 104 ? 8.252 -11.330 -8.334 1.00 89.88 104 VAL A O 1
ATOM 762 N N . ARG A 1 105 ? 7.034 -9.586 -7.592 1.00 91.75 105 ARG A N 1
ATOM 763 C CA . ARG A 1 105 ? 6.956 -8.862 -8.857 1.00 91.75 105 ARG A CA 1
ATOM 764 C C . ARG A 1 105 ? 7.891 -7.664 -8.787 1.00 91.75 105 ARG A C 1
ATOM 766 O O . ARG A 1 105 ? 7.738 -6.812 -7.921 1.00 91.75 105 ARG A O 1
ATOM 773 N N . GLU A 1 106 ? 8.842 -7.590 -9.703 1.00 91.44 106 GLU A N 1
ATOM 774 C CA . GLU A 1 106 ? 9.773 -6.465 -9.782 1.00 91.44 106 GLU A CA 1
ATOM 775 C C . GLU A 1 106 ? 9.237 -5.396 -10.742 1.00 91.44 106 GLU A C 1
ATOM 777 O O . GLU A 1 106 ? 8.789 -5.707 -11.850 1.00 91.44 106 GLU A O 1
ATOM 782 N N . VAL A 1 107 ? 9.298 -4.137 -10.312 1.00 92.88 107 VAL A N 1
ATOM 783 C CA . VAL A 1 107 ? 9.076 -2.948 -11.141 1.00 92.88 107 VAL A CA 1
ATOM 784 C C . VAL A 1 107 ? 10.360 -2.115 -11.061 1.00 92.88 107 VAL A C 1
ATOM 786 O O . VAL A 1 107 ? 10.550 -1.382 -10.093 1.00 92.88 107 VAL A O 1
ATOM 789 N N . PRO A 1 108 ? 11.294 -2.261 -12.018 1.00 88.94 108 PRO A N 1
ATOM 790 C CA . PRO A 1 108 ? 12.644 -1.707 -11.891 1.00 88.94 108 PRO A CA 1
ATOM 791 C C . PRO A 1 108 ? 12.682 -0.176 -11.958 1.00 88.94 108 PRO A C 1
ATOM 793 O O . PRO A 1 108 ? 13.612 0.435 -11.437 1.00 88.94 108 PRO A O 1
ATOM 796 N N . ASP A 1 109 ? 11.689 0.445 -12.594 1.00 89.56 109 ASP A N 1
ATOM 797 C CA . ASP A 1 109 ? 11.558 1.896 -12.662 1.00 89.56 109 ASP A CA 1
ATOM 798 C C . ASP A 1 109 ? 10.579 2.385 -11.580 1.00 89.56 109 ASP A C 1
ATOM 800 O O . ASP A 1 109 ? 9.381 2.108 -11.674 1.00 89.56 109 ASP A O 1
ATOM 804 N N . PRO A 1 110 ? 11.039 3.133 -10.561 1.00 89.00 110 PRO A N 1
ATOM 805 C CA . PRO A 1 110 ? 10.160 3.628 -9.507 1.00 89.00 110 PRO A CA 1
ATOM 806 C C . PRO A 1 110 ? 9.165 4.699 -9.970 1.00 89.00 110 PRO A C 1
ATOM 808 O O . PRO A 1 110 ? 8.218 5.008 -9.244 1.00 89.00 110 PRO A O 1
ATOM 811 N N . THR A 1 111 ? 9.348 5.246 -11.173 1.00 91.19 111 THR A N 1
ATOM 812 C CA . THR A 1 111 ? 8.407 6.179 -11.803 1.00 91.19 111 THR A CA 1
ATOM 813 C C . THR A 1 111 ? 7.295 5.463 -12.581 1.00 91.19 111 THR A C 1
ATOM 815 O O . THR A 1 111 ? 6.300 6.097 -12.952 1.00 91.19 111 THR A O 1
ATOM 818 N N . ASP A 1 112 ? 7.404 4.142 -12.780 1.00 93.75 112 ASP A N 1
ATOM 819 C CA . ASP A 1 112 ? 6.404 3.329 -13.475 1.00 93.75 112 ASP A CA 1
ATOM 820 C C . ASP A 1 112 ? 5.220 2.964 -12.564 1.00 93.75 112 ASP A C 1
ATOM 822 O O . ASP A 1 112 ? 4.976 1.813 -12.192 1.00 93.75 112 ASP A O 1
ATOM 826 N N . LEU A 1 113 ? 4.428 3.983 -12.226 1.00 93.56 113 LEU A N 1
ATOM 827 C CA . LEU A 1 113 ? 3.185 3.834 -11.463 1.00 93.56 113 LEU A CA 1
ATOM 828 C C . LEU A 1 113 ? 2.169 2.923 -12.177 1.00 93.56 113 LEU A C 1
ATOM 830 O O . LEU A 1 113 ? 1.328 2.297 -11.533 1.00 93.56 113 LEU A O 1
ATOM 834 N N . THR A 1 114 ? 2.250 2.822 -13.508 1.00 93.62 114 THR A N 1
ATOM 835 C CA . THR A 1 114 ? 1.376 1.937 -14.289 1.00 93.62 114 THR A CA 1
ATOM 836 C C . THR A 1 114 ? 1.753 0.480 -14.050 1.00 93.62 114 THR A C 1
ATOM 838 O O . THR A 1 114 ? 0.873 -0.332 -13.771 1.00 93.62 114 THR A O 1
ATOM 841 N N . GLY A 1 115 ? 3.047 0.155 -14.089 1.00 93.50 115 GLY A N 1
ATOM 842 C CA . GLY A 1 115 ? 3.570 -1.170 -13.768 1.00 93.50 115 GLY A CA 1
ATOM 843 C C . GLY A 1 115 ? 3.189 -1.622 -12.360 1.00 93.50 115 GLY A C 1
ATOM 844 O O . GLY A 1 115 ? 2.731 -2.754 -12.185 1.00 93.50 115 GLY A O 1
ATOM 845 N N . VAL A 1 116 ? 3.275 -0.721 -11.374 1.00 94.44 116 VAL A N 1
ATOM 846 C CA . VAL A 1 116 ? 2.818 -0.996 -10.001 1.00 94.44 116 VAL A CA 1
ATOM 847 C C . VAL A 1 116 ? 1.312 -1.268 -9.961 1.00 94.44 116 VAL A C 1
ATOM 849 O O . VAL A 1 116 ? 0.889 -2.284 -9.412 1.00 94.44 116 VAL A O 1
ATOM 852 N N . GLY A 1 117 ? 0.491 -0.412 -10.578 1.00 92.88 117 GLY A N 1
ATOM 853 C CA . GLY A 1 117 ? -0.966 -0.592 -10.605 1.00 92.88 117 GLY A CA 1
ATOM 854 C C . GLY A 1 117 ? -1.409 -1.882 -11.306 1.00 92.88 117 GLY A C 1
ATOM 855 O O . GLY A 1 117 ? -2.305 -2.580 -10.827 1.00 92.88 117 GLY A O 1
ATOM 856 N N . ILE A 1 118 ? -0.750 -2.251 -12.410 1.00 95.12 118 ILE A N 1
ATOM 857 C CA . ILE A 1 118 ? -0.995 -3.522 -13.105 1.00 95.12 118 ILE A CA 1
ATOM 858 C C . ILE A 1 118 ? -0.645 -4.697 -12.192 1.00 95.12 118 ILE A C 1
ATOM 860 O O . ILE A 1 118 ? -1.477 -5.587 -12.035 1.00 95.12 118 ILE A O 1
ATOM 864 N N . ALA A 1 119 ? 0.526 -4.679 -11.548 1.00 94.62 119 ALA A N 1
ATOM 865 C CA . ALA A 1 119 ? 0.961 -5.750 -10.653 1.00 94.62 119 ALA A CA 1
ATOM 866 C C . ALA A 1 119 ? -0.021 -5.978 -9.493 1.00 94.62 119 ALA A C 1
ATOM 868 O O . ALA A 1 119 ? -0.408 -7.117 -9.222 1.00 94.62 119 ALA A O 1
ATOM 869 N N . VAL A 1 120 ? -0.474 -4.898 -8.847 1.00 94.44 120 VAL A N 1
ATOM 870 C CA . VAL A 1 120 ? -1.496 -4.975 -7.790 1.00 94.44 120 VAL A CA 1
ATOM 871 C C . VAL A 1 120 ? -2.798 -5.539 -8.351 1.00 94.44 120 VAL A C 1
ATOM 873 O O . VAL A 1 120 ? -3.402 -6.434 -7.765 1.00 94.44 120 VAL A O 1
ATOM 876 N N . GLY A 1 121 ? -3.216 -5.062 -9.520 1.00 93.12 121 GLY A N 1
ATOM 877 C CA . GLY A 1 121 ? -4.439 -5.518 -10.155 1.00 93.12 121 GLY A CA 1
ATOM 878 C C . GLY A 1 121 ? -4.443 -6.978 -10.571 1.00 93.12 121 GLY A C 1
ATOM 879 O O . GLY A 1 121 ? -5.475 -7.635 -10.472 1.00 93.12 121 GLY A O 1
ATOM 880 N N . GLU A 1 122 ? -3.337 -7.483 -11.100 1.00 94.44 122 GLU A N 1
ATOM 881 C CA . GLU A 1 122 ? -3.187 -8.901 -11.430 1.00 94.44 122 GLU A CA 1
ATOM 882 C C . GLU A 1 122 ? -3.253 -9.753 -10.165 1.00 94.44 122 GLU A C 1
ATOM 884 O O . GLU A 1 122 ? -3.941 -10.771 -10.146 1.00 94.44 122 GLU A O 1
ATOM 889 N N . TRP A 1 123 ? -2.601 -9.302 -9.090 1.00 94.25 123 TRP A N 1
ATOM 890 C CA . TRP A 1 123 ? -2.638 -10.000 -7.814 1.00 94.25 123 TRP A CA 1
ATOM 891 C C . TRP A 1 123 ? -4.051 -10.046 -7.217 1.00 94.25 123 TRP A C 1
ATOM 893 O O . TRP A 1 123 ? -4.469 -11.118 -6.790 1.00 94.25 123 TRP A O 1
ATOM 903 N N . LEU A 1 124 ? -4.800 -8.936 -7.243 1.00 91.81 124 LEU A N 1
ATOM 904 C CA . LEU A 1 124 ? -6.186 -8.875 -6.754 1.00 91.81 124 LEU A CA 1
ATOM 905 C C . LEU A 1 124 ? -7.129 -9.777 -7.563 1.00 91.81 124 LEU A C 1
ATOM 907 O O . LEU A 1 124 ? -7.934 -10.491 -6.984 1.00 91.81 124 LEU A O 1
ATOM 911 N N . ARG A 1 125 ? -7.011 -9.790 -8.897 1.00 91.38 125 ARG A N 1
ATOM 912 C CA . ARG A 1 125 ? -7.864 -10.618 -9.778 1.00 91.38 125 ARG A CA 1
ATOM 913 C C . ARG A 1 125 ? -7.632 -12.119 -9.638 1.00 91.38 125 ARG A C 1
ATOM 915 O O . ARG A 1 125 ? -8.443 -12.901 -10.114 1.00 91.38 125 ARG A O 1
ATOM 922 N N . ALA A 1 126 ? -6.501 -12.514 -9.066 1.00 89.56 126 ALA A N 1
ATOM 923 C CA . ALA A 1 126 ? -6.167 -13.909 -8.824 1.00 89.56 126 ALA A CA 1
ATOM 924 C C . ALA A 1 126 ? -6.679 -14.416 -7.460 1.00 89.56 126 ALA A C 1
ATOM 926 O O . ALA A 1 126 ? -6.268 -15.503 -7.045 1.00 89.56 126 ALA A O 1
ATOM 927 N N . ARG A 1 127 ? -7.477 -13.614 -6.742 1.00 88.12 127 ARG A N 1
ATOM 928 C CA . ARG A 1 127 ? -8.126 -13.966 -5.474 1.00 88.12 127 ARG A CA 1
ATOM 929 C C . ARG A 1 127 ? -9.589 -14.321 -5.712 1.00 88.12 127 ARG A C 1
ATOM 931 O O . ARG A 1 127 ? -10.206 -13.763 -6.619 1.00 88.12 127 ARG A O 1
ATOM 938 N N . ASP A 1 128 ? -10.114 -15.221 -4.893 1.00 83.19 128 ASP A N 1
ATOM 939 C CA . ASP A 1 128 ? -11.541 -15.550 -4.895 1.00 83.19 128 ASP A CA 1
ATOM 940 C C . ASP A 1 128 ? -12.362 -14.451 -4.189 1.00 83.19 128 ASP A C 1
ATOM 942 O O . ASP A 1 128 ? -11.841 -13.727 -3.340 1.00 83.19 128 ASP A O 1
ATOM 946 N N . ASP A 1 129 ? -13.657 -14.336 -4.505 1.00 74.94 129 ASP A N 1
ATOM 947 C CA . ASP A 1 129 ? -14.553 -13.307 -3.936 1.00 74.94 129 ASP A CA 1
ATOM 948 C C . ASP A 1 129 ? -14.715 -13.408 -2.402 1.00 74.94 129 ASP A C 1
ATOM 950 O O . ASP A 1 129 ? -15.044 -12.431 -1.725 1.00 74.94 129 ASP A O 1
ATOM 954 N N . ASP A 1 130 ? -14.480 -14.596 -1.838 1.00 75.94 130 ASP A N 1
ATOM 955 C CA . ASP A 1 130 ? -14.537 -14.844 -0.395 1.00 75.94 130 ASP A CA 1
ATOM 956 C C . ASP A 1 130 ? -13.241 -14.448 0.329 1.00 75.94 130 ASP A C 1
ATOM 958 O O . ASP A 1 130 ? -13.228 -14.323 1.557 1.00 75.94 130 ASP A O 1
ATOM 962 N N . GLU A 1 131 ? -12.151 -14.216 -0.408 1.00 80.81 131 GLU A N 1
ATOM 963 C CA . GLU A 1 131 ? -10.911 -13.738 0.182 1.00 80.81 131 GLU A CA 1
ATOM 964 C C . GLU A 1 131 ? -11.045 -12.273 0.607 1.00 80.81 131 GLU A C 1
ATOM 966 O O . GLU A 1 131 ? -11.739 -11.457 0.002 1.00 80.81 131 GLU A O 1
ATOM 971 N N . ARG A 1 132 ? -10.341 -11.918 1.681 1.00 81.50 132 ARG A N 1
ATOM 972 C CA . ARG A 1 132 ? -10.222 -10.537 2.154 1.00 81.50 132 ARG A CA 1
ATOM 973 C C . ARG A 1 132 ? -8.774 -10.096 1.986 1.00 81.50 132 ARG A C 1
ATOM 975 O O . ARG A 1 132 ? -7.985 -10.229 2.929 1.00 81.50 132 ARG A O 1
ATOM 982 N N . PRO A 1 133 ? -8.380 -9.691 0.767 1.00 89.44 133 PRO A N 1
ATOM 983 C CA . PRO A 1 133 ? -7.007 -9.321 0.489 1.00 89.44 133 PRO A CA 1
ATOM 984 C C . PRO A 1 133 ? -6.616 -8.059 1.257 1.00 89.44 133 PRO A C 1
ATOM 986 O O . PRO A 1 133 ? -7.382 -7.101 1.346 1.00 89.44 133 PRO A O 1
ATOM 989 N N . VAL A 1 134 ? -5.389 -8.051 1.764 1.00 90.69 134 VAL A N 1
ATOM 990 C CA . VAL A 1 134 ? -4.795 -6.913 2.457 1.00 90.69 134 VAL A CA 1
ATOM 991 C C . VAL A 1 134 ? -3.604 -6.397 1.659 1.00 90.69 134 VAL A C 1
ATOM 993 O O . VAL A 1 134 ? -2.709 -7.164 1.304 1.00 90.69 134 VAL A O 1
ATOM 996 N N . VAL A 1 135 ? -3.577 -5.096 1.375 1.00 92.12 135 VAL A N 1
ATOM 997 C CA . VAL A 1 135 ? -2.509 -4.454 0.598 1.00 92.12 135 VAL A CA 1
ATOM 998 C C . VAL A 1 135 ? -1.798 -3.393 1.432 1.00 92.12 135 VAL A C 1
ATOM 1000 O O . VAL A 1 135 ? -2.414 -2.457 1.929 1.00 92.12 13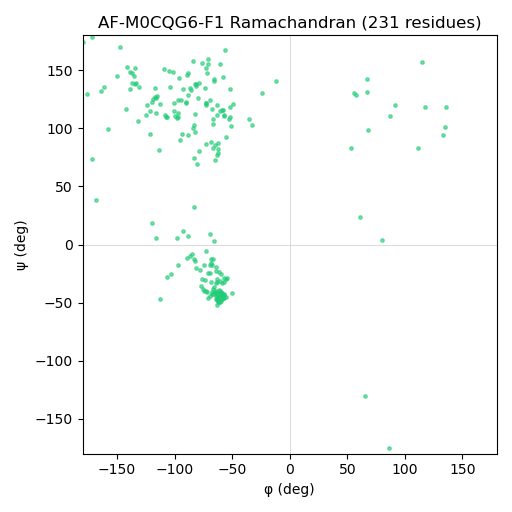5 VAL A O 1
ATOM 1003 N N . CYS A 1 136 ? -0.480 -3.503 1.554 1.00 91.56 136 CYS A N 1
ATOM 1004 C CA . CYS A 1 136 ? 0.348 -2.562 2.302 1.00 91.56 136 CYS A CA 1
ATOM 1005 C C . CYS A 1 136 ? 1.249 -1.790 1.344 1.00 91.56 136 CYS A C 1
ATOM 1007 O O . CYS A 1 136 ? 2.060 -2.405 0.660 1.00 91.56 136 CYS A O 1
ATOM 1009 N N . LEU A 1 137 ? 1.153 -0.463 1.315 1.00 92.00 137 LEU A N 1
ATOM 1010 C CA . LEU A 1 137 ? 2.132 0.399 0.651 1.00 92.00 137 LEU A CA 1
ATOM 1011 C C . LEU A 1 137 ? 3.058 0.981 1.718 1.00 92.00 137 LEU A C 1
ATOM 1013 O O . LEU A 1 137 ? 2.620 1.740 2.583 1.00 92.00 137 LEU A O 1
ATOM 1017 N N . ASP A 1 138 ? 4.335 0.6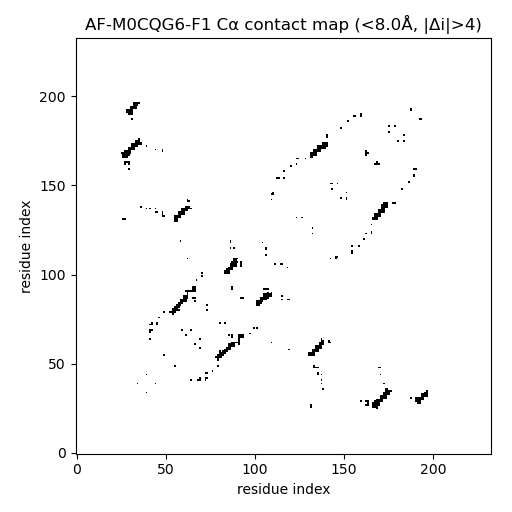12 1.655 1.00 89.75 138 ASP A N 1
ATOM 1018 C CA . ASP A 1 138 ? 5.268 0.818 2.763 1.00 89.75 138 ASP A CA 1
ATOM 1019 C C . ASP A 1 138 ? 5.714 2.273 2.983 1.00 89.75 138 ASP A C 1
ATOM 1021 O O . ASP A 1 138 ? 6.023 2.651 4.114 1.00 89.75 138 ASP A O 1
ATOM 1025 N N . SER A 1 139 ? 5.783 3.085 1.927 1.00 90.25 139 SER A N 1
ATOM 1026 C CA . SER A 1 139 ? 6.168 4.493 2.006 1.00 90.25 139 SER A CA 1
ATOM 1027 C C . SER A 1 139 ? 5.664 5.309 0.814 1.00 90.25 139 SER A C 1
ATOM 1029 O O . SER A 1 139 ? 6.298 5.392 -0.243 1.00 90.25 139 SER A O 1
ATOM 1031 N N . LEU A 1 140 ? 4.556 6.020 1.020 1.00 90.38 140 LEU A N 1
ATOM 1032 C CA . LEU A 1 140 ? 4.066 7.038 0.094 1.00 90.38 140 LEU A CA 1
ATOM 1033 C C . LEU A 1 140 ? 5.050 8.209 -0.030 1.00 90.38 140 LEU A C 1
ATOM 1035 O O . LEU A 1 140 ? 5.214 8.772 -1.110 1.00 90.38 140 LEU A O 1
ATOM 1039 N N . SER A 1 141 ? 5.757 8.545 1.050 1.00 91.19 141 SER A N 1
ATOM 1040 C CA . SER A 1 141 ? 6.791 9.582 1.025 1.00 91.19 141 SER A CA 1
ATOM 1041 C C . SER A 1 141 ? 7.955 9.225 0.106 1.00 91.19 141 SER A C 1
ATOM 1043 O O . SER A 1 141 ? 8.539 10.110 -0.509 1.00 91.19 141 SER A O 1
ATOM 1045 N N . THR A 1 142 ? 8.286 7.938 -0.030 1.00 90.44 142 THR A N 1
ATOM 1046 C CA . THR A 1 142 ? 9.299 7.484 -0.992 1.00 90.44 142 THR A CA 1
ATOM 1047 C C . THR A 1 142 ? 8.762 7.531 -2.419 1.00 90.44 142 THR A C 1
ATOM 1049 O O . THR A 1 142 ? 9.468 7.991 -3.310 1.00 90.44 142 THR A O 1
ATOM 1052 N N . LEU A 1 143 ? 7.500 7.156 -2.648 1.00 90.31 143 LEU A N 1
ATOM 1053 C CA . LEU A 1 143 ? 6.858 7.309 -3.960 1.00 90.31 143 LEU A CA 1
ATOM 1054 C C . LEU A 1 143 ? 6.875 8.775 -4.428 1.00 90.31 143 LEU A C 1
ATOM 1056 O O . LEU A 1 143 ? 7.227 9.051 -5.575 1.00 90.31 143 LEU A O 1
ATOM 1060 N N . LEU A 1 144 ? 6.573 9.721 -3.534 1.00 91.19 144 LEU A N 1
ATOM 1061 C CA . LEU A 1 144 ? 6.576 11.161 -3.823 1.00 91.19 144 LEU A CA 1
ATOM 1062 C C . LEU A 1 144 ? 7.972 11.744 -4.115 1.00 91.19 144 LEU A C 1
ATOM 1064 O O . LEU A 1 144 ? 8.066 12.861 -4.614 1.00 91.19 144 LEU A O 1
ATOM 1068 N N . GLN A 1 145 ? 9.057 11.005 -3.851 1.00 91.56 145 GLN A N 1
ATOM 1069 C CA . GLN A 1 145 ? 10.403 11.387 -4.307 1.00 91.56 145 GLN A CA 1
ATOM 1070 C C . GLN A 1 145 ? 10.629 11.072 -5.793 1.00 91.56 145 GLN A C 1
ATOM 1072 O O . GLN A 1 145 ? 11.501 11.674 -6.416 1.00 91.56 145 GLN A O 1
ATOM 1077 N N . TYR A 1 146 ? 9.859 10.137 -6.360 1.00 90.62 146 TYR A N 1
ATOM 1078 C CA . TYR A 1 146 ? 9.973 9.704 -7.757 1.00 90.62 146 TYR A CA 1
ATOM 1079 C C . TYR A 1 146 ? 8.876 10.276 -8.659 1.00 90.62 146 TYR A C 1
ATOM 1081 O O . TYR A 1 146 ? 9.075 10.396 -9.867 1.00 90.62 146 TYR A O 1
ATOM 1089 N N . ALA A 1 147 ? 7.718 10.619 -8.095 1.00 90.69 147 ALA A N 1
ATOM 1090 C CA . ALA A 1 147 ? 6.589 11.171 -8.829 1.00 90.69 147 ALA A CA 1
ATOM 1091 C C . ALA A 1 147 ? 6.042 12.424 -8.143 1.00 90.69 147 ALA A C 1
ATOM 1093 O O . ALA A 1 147 ? 5.810 12.429 -6.937 1.00 90.69 147 ALA A O 1
ATOM 1094 N N . ASP A 1 148 ? 5.758 13.460 -8.934 1.00 90.69 148 ASP A N 1
ATOM 1095 C CA . ASP A 1 148 ? 5.123 14.676 -8.429 1.00 90.69 148 ASP A CA 1
ATOM 1096 C C . ASP A 1 148 ? 3.746 14.381 -7.818 1.00 90.69 148 ASP A C 1
ATOM 1098 O O . ASP A 1 148 ? 3.050 13.444 -8.235 1.00 90.69 148 ASP A O 1
ATOM 1102 N N . LEU A 1 149 ? 3.307 15.245 -6.896 1.00 90.56 149 LEU A N 1
ATOM 1103 C CA . LEU A 1 149 ? 2.047 15.096 -6.161 1.00 90.56 149 LEU A CA 1
ATOM 1104 C C . LEU A 1 149 ? 0.849 14.818 -7.079 1.00 90.56 149 LEU A C 1
ATOM 1106 O O . LEU A 1 149 ? 0.042 13.948 -6.779 1.00 90.56 149 LEU A O 1
ATOM 1110 N N . GLU A 1 150 ? 0.746 15.495 -8.223 1.00 91.69 150 GLU A N 1
ATOM 1111 C CA . GLU A 1 150 ? -0.355 15.282 -9.171 1.00 91.69 150 GLU A CA 1
ATOM 1112 C C . GLU A 1 150 ? -0.362 13.857 -9.753 1.00 91.69 150 GLU A C 1
ATOM 1114 O O . GLU A 1 150 ? -1.412 13.216 -9.859 1.00 91.69 150 GLU A O 1
ATOM 1119 N N . ARG A 1 151 ? 0.814 13.335 -10.129 1.00 93.69 151 ARG A N 1
ATOM 1120 C CA . ARG A 1 151 ? 0.948 11.981 -10.689 1.00 93.69 151 ARG A CA 1
ATOM 1121 C C . ARG A 1 151 ? 0.668 10.937 -9.614 1.00 93.69 151 ARG A C 1
ATOM 1123 O O . ARG A 1 151 ? -0.093 10.006 -9.875 1.00 93.69 151 ARG A O 1
ATOM 1130 N N . ALA A 1 152 ? 1.219 11.133 -8.417 1.00 92.19 152 ALA A N 1
ATOM 1131 C CA . ALA A 1 152 ? 0.970 10.281 -7.261 1.00 92.19 152 ALA A CA 1
ATOM 1132 C C . ALA A 1 152 ? -0.516 10.271 -6.875 1.00 92.19 152 ALA A C 1
ATOM 1134 O O . ALA A 1 152 ? -1.083 9.204 -6.671 1.00 92.19 152 ALA A O 1
ATOM 1135 N N . PHE A 1 153 ? -1.176 11.431 -6.857 1.00 91.94 153 PHE A N 1
ATOM 1136 C CA . PHE A 1 153 ? -2.595 11.552 -6.527 1.00 91.94 153 PHE A CA 1
ATOM 1137 C C . PHE A 1 153 ? -3.479 10.809 -7.530 1.00 91.94 153 PHE A C 1
ATOM 1139 O O . PHE A 1 153 ? -4.340 10.031 -7.128 1.00 91.94 153 PHE A O 1
ATOM 1146 N N . ARG A 1 154 ? -3.246 10.984 -8.841 1.00 93.25 154 ARG A N 1
ATOM 1147 C CA . ARG A 1 154 ? -3.983 10.235 -9.877 1.00 93.25 154 ARG A CA 1
ATOM 1148 C C . ARG A 1 154 ? -3.800 8.728 -9.734 1.00 93.25 154 ARG A C 1
ATOM 1150 O O . ARG A 1 154 ? -4.766 7.980 -9.864 1.00 93.25 154 ARG A O 1
ATOM 1157 N N . PHE A 1 155 ? -2.568 8.296 -9.477 1.00 94.62 155 PHE A N 1
ATOM 1158 C CA . PHE A 1 155 ? -2.260 6.889 -9.261 1.00 94.62 155 PHE A CA 1
ATOM 1159 C C . PHE A 1 155 ? -2.969 6.341 -8.020 1.00 94.62 155 PHE A C 1
ATOM 1161 O O . PHE A 1 155 ? -3.688 5.354 -8.133 1.00 94.62 155 PHE A O 1
ATOM 1168 N N . LEU A 1 156 ? -2.833 7.002 -6.868 1.00 92.50 156 LEU A N 1
ATOM 1169 C CA . LEU A 1 156 ? -3.488 6.597 -5.627 1.00 92.50 156 LEU A CA 1
ATOM 1170 C C . LEU A 1 156 ? -5.006 6.567 -5.780 1.00 92.50 156 LEU A C 1
ATOM 1172 O O . LEU A 1 156 ? -5.634 5.610 -5.354 1.00 92.50 156 LEU A O 1
ATOM 1176 N N . HIS A 1 157 ? -5.599 7.561 -6.438 1.00 92.12 157 HIS A N 1
ATOM 1177 C CA . HIS A 1 157 ? -7.032 7.578 -6.705 1.00 92.12 157 HIS A CA 1
ATOM 1178 C C . HIS A 1 157 ? -7.482 6.332 -7.488 1.00 92.12 157 HIS A C 1
ATOM 1180 O O . HIS A 1 157 ? -8.469 5.690 -7.127 1.00 92.12 157 HIS A O 1
ATOM 1186 N N . ALA A 1 158 ? -6.755 5.962 -8.547 1.00 93.81 158 ALA A N 1
ATOM 1187 C CA . ALA A 1 158 ? -7.051 4.760 -9.325 1.00 93.81 158 ALA A CA 1
ATOM 1188 C C . ALA A 1 158 ? -6.809 3.469 -8.522 1.00 93.81 158 ALA A C 1
ATOM 1190 O O . ALA A 1 158 ? -7.637 2.560 -8.559 1.00 93.81 158 ALA A O 1
ATOM 1191 N N . LEU A 1 159 ? -5.711 3.409 -7.765 1.00 93.31 159 LEU A N 1
ATOM 1192 C CA . LEU A 1 159 ? -5.348 2.271 -6.923 1.00 93.31 159 LEU A CA 1
ATOM 1193 C C . LEU A 1 159 ? -6.389 2.030 -5.823 1.00 93.31 159 LEU A C 1
ATOM 1195 O O . LEU A 1 159 ? -6.857 0.911 -5.655 1.00 93.31 159 LEU A O 1
ATOM 1199 N N . VAL A 1 160 ? -6.799 3.076 -5.106 1.00 91.88 160 VAL A N 1
ATOM 1200 C CA . VAL A 1 160 ? -7.820 3.001 -4.054 1.00 91.88 160 VAL A CA 1
ATOM 1201 C C . VAL A 1 160 ? -9.159 2.543 -4.632 1.00 91.88 160 VAL A C 1
ATOM 1203 O O . VAL A 1 160 ? -9.805 1.670 -4.060 1.00 91.88 160 VAL A O 1
ATOM 1206 N N . ALA A 1 161 ? -9.570 3.073 -5.789 1.00 91.56 161 ALA A N 1
ATOM 1207 C CA . ALA A 1 161 ? -10.789 2.617 -6.457 1.00 91.56 161 ALA A CA 1
ATOM 1208 C C . ALA A 1 161 ? -10.722 1.123 -6.823 1.00 91.56 161 ALA A C 1
ATOM 1210 O O . ALA A 1 161 ? -11.699 0.394 -6.652 1.00 91.56 161 ALA A O 1
ATOM 1211 N N . GLN A 1 162 ? -9.561 0.657 -7.282 1.00 92.06 162 GLN A N 1
ATOM 1212 C CA . GLN A 1 162 ? -9.328 -0.747 -7.598 1.00 92.06 162 GLN A CA 1
ATOM 1213 C C . GLN A 1 162 ? -9.369 -1.647 -6.355 1.00 92.06 162 GLN A C 1
ATOM 1215 O O . GLN A 1 162 ? -9.973 -2.715 -6.409 1.00 92.06 162 GLN A O 1
ATOM 1220 N N . LEU A 1 163 ? -8.769 -1.212 -5.245 1.00 91.00 163 LEU A N 1
ATOM 1221 C CA . LEU A 1 163 ? -8.793 -1.925 -3.965 1.00 91.00 163 LEU A CA 1
ATOM 1222 C C . LEU A 1 163 ? -10.222 -2.052 -3.429 1.00 91.00 163 LEU A C 1
ATOM 1224 O O . LEU A 1 163 ? -10.662 -3.156 -3.120 1.00 91.00 163 LEU A O 1
ATOM 1228 N N . ARG A 1 164 ? -10.980 -0.947 -3.432 1.00 88.62 164 ARG A N 1
ATOM 1229 C CA . ARG A 1 164 ? -12.397 -0.929 -3.035 1.00 88.62 164 ARG A CA 1
ATOM 1230 C C . ARG A 1 164 ? -13.240 -1.871 -3.889 1.00 88.62 164 ARG A C 1
ATOM 1232 O O . ARG A 1 164 ? -14.054 -2.618 -3.361 1.00 88.62 164 ARG A O 1
ATOM 1239 N N . SER A 1 165 ? -13.023 -1.877 -5.205 1.00 88.50 165 SER A N 1
ATOM 1240 C CA . SER A 1 165 ? -13.742 -2.776 -6.115 1.00 88.50 165 SER A CA 1
ATOM 1241 C C . SER A 1 165 ? -13.454 -4.258 -5.857 1.00 88.50 165 SER A C 1
ATOM 1243 O O . SER A 1 165 ? -14.259 -5.089 -6.263 1.00 88.50 165 SER A O 1
ATOM 1245 N N . ALA A 1 166 ? -12.318 -4.580 -5.237 1.00 88.00 166 ALA A N 1
ATOM 1246 C CA . ALA A 1 166 ? -11.921 -5.937 -4.879 1.00 88.00 166 ALA A CA 1
ATOM 1247 C C . ALA A 1 166 ? -12.230 -6.283 -3.408 1.00 88.00 166 ALA A C 1
ATOM 1249 O O . ALA A 1 166 ? -11.801 -7.332 -2.940 1.00 88.00 166 ALA A O 1
ATOM 1250 N N . GLY A 1 167 ? -12.901 -5.396 -2.658 1.00 87.06 167 GLY A N 1
ATOM 1251 C CA . GLY A 1 167 ? -13.133 -5.582 -1.221 1.00 87.06 167 GLY A CA 1
ATOM 1252 C C . GLY A 1 167 ? -11.842 -5.674 -0.398 1.00 87.06 167 GLY A C 1
ATOM 1253 O O . GLY A 1 167 ? -11.838 -6.273 0.675 1.00 87.06 167 GLY A O 1
ATOM 1254 N N . ALA A 1 168 ? -10.738 -5.124 -0.911 1.00 89.19 168 ALA A N 1
ATOM 1255 C CA . ALA A 1 168 ? -9.435 -5.201 -0.272 1.00 89.19 168 ALA A CA 1
ATOM 1256 C C . ALA A 1 168 ? -9.301 -4.149 0.832 1.00 89.19 168 ALA A C 1
ATOM 1258 O O . ALA A 1 168 ? -9.606 -2.975 0.616 1.00 89.19 168 ALA A O 1
ATOM 1259 N N . THR A 1 169 ? -8.754 -4.545 1.977 1.00 89.62 169 THR A N 1
ATOM 1260 C CA . THR A 1 169 ? -8.283 -3.590 2.985 1.00 89.62 169 THR A CA 1
ATOM 1261 C C . THR A 1 169 ? -6.894 -3.109 2.589 1.00 89.62 169 THR A C 1
ATOM 1263 O O . THR A 1 169 ? -6.057 -3.905 2.161 1.00 89.62 169 THR A O 1
ATOM 1266 N N . ALA A 1 170 ? -6.608 -1.817 2.736 1.00 89.31 170 ALA A N 1
ATOM 1267 C CA . ALA A 1 170 ? -5.277 -1.305 2.435 1.00 89.31 170 ALA A CA 1
ATOM 1268 C C . ALA A 1 170 ? -4.734 -0.351 3.489 1.00 89.31 170 ALA A C 1
ATOM 1270 O O . ALA A 1 170 ? -5.468 0.455 4.049 1.00 89.31 170 ALA A O 1
ATOM 1271 N N . TYR A 1 171 ? -3.423 -0.418 3.702 1.00 89.56 171 TYR A N 1
ATOM 1272 C CA . TYR A 1 171 ? -2.686 0.452 4.610 1.00 89.56 171 TYR A CA 1
ATOM 1273 C C . TYR A 1 171 ? -1.573 1.136 3.836 1.00 89.56 171 TYR A C 1
ATOM 1275 O O . TYR A 1 171 ? -0.702 0.480 3.265 1.00 89.56 171 TYR A O 1
ATOM 1283 N N . VAL A 1 172 ? -1.605 2.462 3.805 1.00 90.00 172 VAL A N 1
ATOM 1284 C CA . VAL A 1 172 ? -0.618 3.272 3.090 1.00 90.00 172 VAL A CA 1
ATOM 1285 C C . VAL A 1 172 ? 0.135 4.116 4.099 1.00 90.00 172 VAL A C 1
ATOM 1287 O O . VAL A 1 172 ? -0.453 5.004 4.707 1.00 90.00 172 VAL A O 1
ATOM 1290 N N . SER A 1 173 ? 1.425 3.856 4.290 1.00 90.25 173 SER A N 1
ATOM 1291 C CA . SER A 1 173 ? 2.230 4.615 5.249 1.00 90.25 173 SER A CA 1
ATOM 1292 C C . SER A 1 173 ? 2.798 5.882 4.615 1.00 90.25 173 SER A C 1
ATOM 1294 O O . SER A 1 173 ? 3.340 5.858 3.511 1.00 90.25 173 SER A O 1
ATOM 1296 N N . VAL A 1 174 ? 2.703 7.005 5.322 1.00 90.12 174 VAL A N 1
ATOM 1297 C CA . VAL A 1 174 ? 3.274 8.299 4.929 1.00 90.12 174 VAL A CA 1
ATOM 1298 C C . VAL A 1 174 ? 4.003 8.919 6.115 1.00 90.12 174 VAL A C 1
ATOM 1300 O O . VAL A 1 174 ? 3.498 8.878 7.239 1.00 90.12 174 VAL A O 1
ATOM 1303 N N . ASP A 1 175 ? 5.169 9.516 5.866 1.00 88.50 175 ASP A N 1
ATOM 1304 C CA . ASP A 1 175 ? 5.890 10.288 6.873 1.00 88.50 175 ASP A CA 1
ATOM 1305 C C . ASP A 1 175 ? 5.309 11.713 6.941 1.00 88.50 175 ASP A C 1
ATOM 1307 O O . ASP A 1 175 ? 5.463 12.484 5.986 1.00 88.50 175 ASP A O 1
ATOM 1311 N N . PRO A 1 176 ? 4.643 12.100 8.047 1.00 85.00 176 PRO A N 1
ATOM 1312 C CA . PRO A 1 176 ? 4.068 13.434 8.175 1.00 85.00 176 PRO A CA 1
ATOM 1313 C C . PRO A 1 176 ? 5.127 14.543 8.300 1.00 85.00 176 PRO A C 1
ATOM 1315 O O . PRO A 1 176 ? 4.803 15.703 8.089 1.00 85.00 176 PRO A O 1
ATOM 1318 N N . GLY A 1 177 ? 6.378 14.220 8.644 1.00 85.44 177 GLY A N 1
ATOM 1319 C CA . GLY A 1 177 ? 7.482 15.181 8.708 1.00 85.44 177 GLY A CA 1
ATOM 1320 C C . GLY A 1 177 ? 8.145 15.455 7.356 1.00 85.44 177 GLY A C 1
ATOM 1321 O O . GLY A 1 177 ? 8.918 16.404 7.244 1.00 85.44 177 GLY A O 1
ATOM 1322 N N . ALA A 1 178 ? 7.856 14.648 6.330 1.00 87.12 178 ALA A N 1
ATOM 1323 C CA . ALA A 1 178 ? 8.438 14.791 4.994 1.00 87.12 178 ALA A CA 1
ATOM 1324 C C . ALA A 1 178 ? 7.637 15.719 4.062 1.00 87.12 178 ALA A C 1
ATOM 1326 O O . ALA A 1 178 ? 8.125 16.082 2.991 1.00 87.12 178 ALA A O 1
ATOM 1327 N N . HIS A 1 179 ? 6.414 16.090 4.444 1.00 87.44 179 HIS A N 1
ATOM 1328 C CA . HIS A 1 179 ? 5.491 16.858 3.612 1.00 87.44 179 HIS A CA 1
ATOM 1329 C C . HIS A 1 179 ? 4.853 17.991 4.412 1.00 87.44 179 HIS A C 1
ATOM 1331 O O . HIS A 1 179 ? 4.684 17.896 5.625 1.00 87.44 179 HIS A O 1
ATOM 1337 N N . ASP A 1 180 ? 4.475 19.066 3.727 1.00 87.25 180 ASP A N 1
ATOM 1338 C CA . ASP A 1 180 ? 3.696 20.140 4.328 1.00 87.25 180 ASP A CA 1
ATOM 1339 C C . ASP A 1 180 ? 2.245 19.701 4.610 1.00 87.25 180 ASP A C 1
ATOM 1341 O O . ASP A 1 180 ? 1.713 18.757 4.013 1.00 87.25 180 ASP A O 1
ATOM 1345 N N . GLU A 1 181 ? 1.578 20.419 5.515 1.00 87.06 181 GLU A N 1
ATOM 1346 C CA . GLU A 1 181 ? 0.219 20.082 5.948 1.00 87.06 181 GLU A CA 1
ATOM 1347 C C . GLU A 1 181 ? -0.805 20.156 4.804 1.00 87.06 181 GLU A C 1
ATOM 1349 O O . GLU A 1 181 ? -1.769 19.393 4.808 1.00 87.06 181 GLU A O 1
ATOM 1354 N N . ALA A 1 182 ? -0.606 21.017 3.797 1.00 88.44 182 ALA A N 1
ATOM 1355 C CA . ALA A 1 182 ? -1.530 21.119 2.666 1.00 88.44 182 ALA A CA 1
ATOM 1356 C C . ALA A 1 182 ? -1.431 19.888 1.750 1.00 88.44 182 ALA A C 1
ATOM 1358 O O . ALA A 1 182 ? -2.455 19.342 1.323 1.00 88.44 182 ALA A O 1
ATOM 1359 N N . THR A 1 183 ? -0.213 19.398 1.506 1.00 88.25 183 THR A N 1
ATOM 1360 C CA . THR A 1 183 ? 0.030 18.133 0.805 1.00 88.25 183 THR A CA 1
ATOM 1361 C C . THR A 1 183 ? -0.603 16.960 1.557 1.00 88.25 183 THR A C 1
ATOM 1363 O O . THR A 1 183 ? -1.362 16.188 0.967 1.00 88.25 183 THR A O 1
ATOM 1366 N N . LEU A 1 184 ? -0.370 16.846 2.869 1.00 88.38 184 LEU A N 1
ATOM 1367 C CA . LEU A 1 184 ? -0.962 15.780 3.686 1.00 88.38 184 LEU A CA 1
ATOM 1368 C C . LEU A 1 184 ? -2.491 15.860 3.716 1.00 88.38 184 LEU A C 1
ATOM 1370 O O . LEU A 1 184 ? -3.155 14.837 3.557 1.00 88.38 184 LEU A O 1
ATOM 1374 N N . ALA A 1 185 ? -3.062 17.056 3.870 1.00 87.62 185 ALA A N 1
ATOM 1375 C CA . ALA A 1 185 ? -4.505 17.267 3.835 1.00 87.62 185 ALA A CA 1
ATOM 1376 C C . ALA A 1 185 ? -5.109 16.816 2.501 1.00 87.62 185 ALA A C 1
ATOM 1378 O O . ALA A 1 185 ? -6.133 16.137 2.496 1.00 87.62 185 ALA A O 1
ATOM 1379 N N . THR A 1 186 ? -4.442 17.122 1.385 1.00 89.69 186 THR A N 1
ATOM 1380 C CA . THR A 1 186 ? -4.863 16.679 0.051 1.00 89.69 186 THR A CA 1
ATOM 1381 C C . THR A 1 186 ? -4.843 15.157 -0.052 1.00 89.69 186 THR A C 1
ATOM 1383 O O . THR A 1 186 ? -5.830 14.557 -0.472 1.00 89.69 186 THR A O 1
ATOM 1386 N N . LEU A 1 187 ? -3.757 14.511 0.382 1.00 89.00 187 LEU A N 1
ATOM 1387 C CA . LEU A 1 187 ? -3.627 13.053 0.337 1.00 89.00 187 LEU A CA 1
ATOM 1388 C C . LEU A 1 187 ? -4.689 12.354 1.189 1.00 89.00 187 LEU A C 1
ATOM 1390 O O . LEU A 1 187 ? -5.298 11.401 0.714 1.00 89.00 187 LEU A O 1
ATOM 1394 N N . ARG A 1 188 ? -4.970 12.857 2.399 1.00 90.00 188 ARG A N 1
ATOM 1395 C CA . ARG A 1 188 ? -5.986 12.300 3.313 1.00 90.00 188 ARG A CA 1
ATOM 1396 C C . ARG A 1 188 ? -7.370 12.181 2.672 1.00 90.00 188 ARG A C 1
ATOM 1398 O O . ARG A 1 188 ? -8.097 11.265 3.026 1.00 90.00 188 ARG A O 1
ATOM 1405 N N . THR A 1 189 ? -7.718 13.041 1.708 1.00 89.50 189 THR A N 1
ATOM 1406 C CA . THR A 1 189 ? -9.025 12.990 1.021 1.00 89.50 189 THR A CA 1
ATOM 1407 C C . THR A 1 189 ? -9.264 11.714 0.208 1.00 89.50 189 THR A C 1
ATOM 1409 O O . THR A 1 189 ? -10.409 11.406 -0.111 1.00 89.50 189 THR A O 1
ATOM 1412 N N . LEU A 1 190 ? -8.208 10.969 -0.138 1.00 88.38 190 LEU A N 1
ATOM 1413 C CA . LEU A 1 190 ? -8.320 9.729 -0.909 1.00 88.38 190 LEU A CA 1
ATOM 1414 C C . LEU A 1 190 ? -8.691 8.514 -0.048 1.00 88.38 190 LEU A C 1
ATOM 1416 O O . LEU A 1 190 ? -9.173 7.516 -0.588 1.00 88.38 190 LEU A O 1
ATOM 1420 N N . PHE A 1 191 ? -8.467 8.592 1.263 1.00 88.81 191 PHE A N 1
ATOM 1421 C CA . PHE A 1 191 ? -8.531 7.461 2.184 1.00 88.81 191 PHE A CA 1
ATOM 1422 C C . PHE A 1 191 ? -9.802 7.497 3.027 1.00 88.81 191 PHE A C 1
ATOM 1424 O O . PHE A 1 191 ? -10.320 8.563 3.351 1.00 88.81 191 PHE A O 1
ATOM 1431 N N . ASP A 1 192 ? -10.290 6.316 3.393 1.00 84.44 192 ASP A N 1
ATOM 1432 C CA . ASP A 1 192 ? -11.497 6.148 4.206 1.00 84.44 192 ASP A CA 1
ATOM 1433 C C . ASP A 1 192 ? -11.226 6.460 5.685 1.00 84.44 192 ASP A C 1
ATOM 1435 O O . ASP A 1 192 ? -12.101 6.937 6.405 1.00 84.44 192 ASP A O 1
ATOM 1439 N N . ALA A 1 193 ? -9.990 6.223 6.131 1.00 85.06 193 ALA A N 1
ATOM 1440 C CA . ALA A 1 193 ? -9.545 6.484 7.491 1.00 85.06 193 ALA A CA 1
ATOM 1441 C C . ALA A 1 193 ? -8.111 7.022 7.512 1.00 85.06 193 ALA A C 1
ATOM 1443 O O . ALA A 1 193 ? -7.290 6.711 6.646 1.00 85.06 193 ALA A O 1
ATOM 1444 N N . VAL A 1 194 ? -7.794 7.803 8.544 1.00 83.50 194 VAL A N 1
ATOM 1445 C CA . VAL A 1 194 ? -6.436 8.277 8.820 1.00 83.50 194 VAL A CA 1
ATOM 1446 C C . VAL A 1 194 ? -6.041 7.800 10.208 1.00 83.50 194 VAL A C 1
ATOM 1448 O O . VAL A 1 194 ? -6.628 8.213 11.206 1.00 83.50 194 VAL A O 1
ATOM 1451 N N . VAL A 1 195 ? -5.034 6.935 10.271 1.00 81.06 195 VAL A N 1
ATOM 1452 C CA . VAL A 1 195 ? -4.482 6.405 11.516 1.00 81.06 195 VAL A CA 1
ATOM 1453 C C . VAL A 1 195 ? -3.222 7.194 11.835 1.00 81.06 195 VAL A C 1
ATOM 1455 O O . VAL A 1 195 ? -2.211 7.084 11.142 1.00 81.06 195 VAL A O 1
ATOM 1458 N N . ALA A 1 196 ? -3.265 8.009 12.886 1.00 75.44 196 ALA A N 1
ATOM 1459 C CA . ALA A 1 196 ? -2.046 8.588 13.430 1.00 75.44 196 ALA A CA 1
ATOM 1460 C C . ALA A 1 196 ? -1.275 7.480 14.155 1.00 75.44 196 ALA A C 1
ATOM 1462 O O . ALA A 1 196 ? -1.803 6.872 15.085 1.00 75.44 196 ALA A O 1
ATOM 1463 N N . GLY A 1 197 ? -0.029 7.222 13.752 1.00 62.69 197 GLY A N 1
ATOM 1464 C CA . GLY A 1 197 ? 0.882 6.426 14.562 1.00 62.69 197 GLY A CA 1
ATOM 1465 C C . GLY A 1 197 ? 1.001 7.120 15.910 1.00 62.69 197 GLY A C 1
ATOM 1466 O O . GLY A 1 197 ? 1.407 8.281 15.952 1.00 62.69 197 GLY A O 1
ATOM 1467 N N . GLU A 1 198 ? 0.554 6.454 16.973 1.00 48.62 198 GLU A N 1
ATOM 1468 C CA . GLU A 1 198 ? 0.467 6.992 18.327 1.00 48.62 198 GLU A CA 1
ATOM 1469 C C . GLU A 1 198 ? 1.633 7.944 18.637 1.00 48.62 198 GLU A C 1
ATOM 1471 O O . GLU A 1 198 ? 2.802 7.564 18.795 1.00 48.62 198 GLU A O 1
ATOM 1476 N N . ARG A 1 199 ? 1.316 9.242 18.701 1.00 40.19 199 ARG A N 1
ATOM 1477 C CA . ARG A 1 199 ? 2.166 10.157 19.440 1.00 40.19 199 ARG A CA 1
ATOM 1478 C C . ARG A 1 199 ? 2.016 9.705 20.880 1.00 40.19 199 ARG A C 1
ATOM 1480 O O . ARG A 1 199 ? 0.987 9.965 21.493 1.00 40.19 199 ARG A O 1
ATOM 1487 N N . THR A 1 200 ? 3.044 9.084 21.443 1.00 37.78 200 THR A N 1
ATOM 1488 C CA . THR A 1 200 ? 3.283 9.259 22.872 1.00 37.78 200 THR A CA 1
ATOM 1489 C C . THR A 1 200 ? 3.561 10.749 23.048 1.00 37.78 200 THR A C 1
ATOM 1491 O O . THR A 1 200 ? 4.708 11.189 23.019 1.00 37.78 200 THR A O 1
ATOM 1494 N N . THR A 1 201 ? 2.509 11.562 23.124 1.00 39.38 201 THR A N 1
ATOM 1495 C CA . THR A 1 201 ? 2.617 12.883 23.714 1.00 39.38 201 THR A CA 1
ATOM 1496 C C . THR A 1 201 ? 2.866 12.605 25.185 1.00 39.38 201 THR A C 1
ATOM 1498 O O . THR A 1 201 ? 1.932 12.446 25.967 1.00 39.38 201 THR A O 1
ATOM 1501 N N . ALA A 1 202 ? 4.140 12.456 25.549 1.00 41.31 202 ALA A N 1
ATOM 1502 C CA . ALA A 1 202 ? 4.551 12.821 26.888 1.00 41.31 202 ALA A CA 1
ATOM 1503 C C . ALA A 1 202 ? 4.047 14.256 27.059 1.00 41.31 202 ALA A C 1
ATOM 1505 O O . ALA A 1 202 ? 4.480 15.148 26.328 1.00 41.31 202 ALA A O 1
ATOM 1506 N N . GLY A 1 203 ? 3.013 14.421 27.884 1.00 38.88 203 GLY A N 1
ATOM 1507 C CA . GLY A 1 203 ? 2.431 15.717 28.167 1.00 38.88 203 GLY A CA 1
ATOM 1508 C C . GLY A 1 203 ? 3.528 16.611 28.713 1.00 38.88 203 GLY A C 1
ATOM 1509 O O . GLY A 1 203 ? 4.031 16.379 29.809 1.00 38.88 203 GLY A O 1
ATOM 1510 N N . THR A 1 204 ? 3.915 17.611 27.933 1.00 42.16 204 THR A N 1
ATOM 1511 C CA . THR A 1 204 ? 4.404 18.843 28.522 1.00 42.16 204 THR A CA 1
ATOM 1512 C C . THR A 1 204 ? 3.190 19.748 28.550 1.00 42.16 204 THR A C 1
ATOM 1514 O O . THR A 1 204 ? 2.877 20.426 27.572 1.00 42.16 204 THR A O 1
ATOM 1517 N N . ASP A 1 205 ? 2.458 19.672 29.658 1.00 40.72 205 ASP A N 1
ATOM 1518 C CA . ASP A 1 205 ? 1.550 20.726 30.079 1.00 40.72 205 ASP A CA 1
ATOM 1519 C C . ASP A 1 205 ? 2.408 21.978 30.326 1.00 40.72 205 ASP A C 1
ATOM 1521 O O . ASP A 1 205 ? 2.796 22.289 31.450 1.00 40.72 205 ASP A O 1
ATOM 1525 N N . GLU A 1 206 ? 2.785 22.677 29.255 1.00 42.31 206 GLU A N 1
ATOM 1526 C CA . GLU A 1 206 ? 3.253 24.055 29.357 1.00 42.31 206 GLU A CA 1
ATOM 1527 C C . GLU A 1 206 ? 2.014 24.932 29.499 1.00 42.31 206 GLU A C 1
ATOM 1529 O O . GLU A 1 206 ? 1.489 25.516 28.548 1.00 42.31 206 GLU A O 1
ATOM 1534 N N . GLU A 1 207 ? 1.524 24.966 30.736 1.00 40.47 207 GLU A N 1
ATOM 1535 C CA . GLU A 1 207 ? 0.592 25.959 31.236 1.00 40.47 207 GLU A CA 1
ATOM 1536 C C . GLU A 1 207 ? 1.201 27.349 31.003 1.00 40.47 207 GLU A C 1
ATOM 1538 O O . GLU A 1 207 ? 1.984 27.873 31.796 1.00 40.47 207 GLU A O 1
ATOM 1543 N N . SER A 1 208 ? 0.855 27.947 29.861 1.00 41.19 208 SER A N 1
ATOM 1544 C CA . SER A 1 208 ? 0.993 29.379 29.625 1.00 41.19 208 SER A CA 1
ATOM 1545 C C . SER A 1 208 ? 0.051 30.094 30.586 1.00 41.19 208 SER A C 1
ATOM 1547 O O . SER A 1 208 ? -1.096 30.402 30.263 1.00 41.19 208 SER A O 1
ATOM 1549 N N . ALA A 1 209 ? 0.548 30.325 31.799 1.00 55.62 209 ALA A N 1
ATOM 1550 C CA . ALA A 1 209 ? -0.058 31.212 32.766 1.00 55.62 209 ALA A CA 1
ATOM 1551 C C . ALA A 1 209 ? -0.192 32.604 32.135 1.00 55.62 209 ALA A C 1
ATOM 1553 O O . ALA A 1 209 ? 0.791 33.305 31.885 1.00 55.62 209 ALA A O 1
ATOM 1554 N N . GLY A 1 210 ? -1.439 32.991 31.871 1.00 40.75 210 GLY A N 1
ATOM 1555 C CA . GLY A 1 210 ? -1.804 34.357 31.547 1.00 40.75 210 GLY A CA 1
ATOM 1556 C C . GLY A 1 210 ? -1.394 35.279 32.691 1.00 40.75 210 GLY A C 1
ATOM 1557 O O . GLY A 1 210 ? -1.905 35.176 33.805 1.00 40.75 210 GLY A O 1
ATOM 1558 N N . ALA A 1 211 ? -0.468 36.188 32.413 1.00 51.25 211 ALA A N 1
ATOM 1559 C CA . ALA A 1 211 ? -0.191 37.319 33.277 1.00 51.25 211 ALA A CA 1
ATOM 1560 C C . ALA A 1 211 ? -1.021 38.513 32.789 1.00 51.25 211 ALA A C 1
ATOM 1562 O O . ALA A 1 211 ? -0.595 39.239 31.896 1.00 51.25 211 ALA A O 1
ATOM 1563 N N . ASP A 1 212 ? -2.196 38.715 33.392 1.00 43.84 212 ASP A N 1
ATOM 1564 C CA . ASP A 1 212 ? -2.881 40.011 33.391 1.00 43.84 212 ASP A CA 1
ATOM 1565 C C . ASP A 1 212 ? -3.339 40.380 34.814 1.00 43.84 212 ASP A C 1
ATOM 1567 O O . ASP A 1 212 ? -4.256 39.795 35.387 1.00 43.84 212 ASP A O 1
ATOM 1571 N N . GLY A 1 213 ? -2.610 41.341 35.390 1.00 37.12 213 GLY A N 1
ATOM 1572 C CA . GLY A 1 213 ? -3.143 42.445 36.188 1.00 37.12 213 GLY A CA 1
ATOM 1573 C C . GLY A 1 213 ? -3.785 42.172 37.552 1.00 37.12 213 GLY A C 1
ATOM 1574 O O . GLY A 1 213 ? -5.002 42.051 37.652 1.00 37.12 213 GLY A O 1
ATOM 1575 N N . ARG A 1 214 ? -3.018 42.374 38.638 1.00 39.94 214 ARG A N 1
ATOM 1576 C CA . ARG A 1 214 ? -3.518 43.148 39.796 1.00 39.94 214 ARG A CA 1
ATOM 1577 C C . ARG A 1 214 ? -2.446 44.089 40.374 1.00 39.94 214 ARG A C 1
ATOM 1579 O O . ARG A 1 214 ? -1.311 43.658 40.565 1.00 39.94 214 ARG A O 1
ATOM 1586 N N . PRO A 1 215 ? -2.793 45.362 40.656 1.00 44.22 215 PRO A N 1
ATOM 1587 C CA . PRO A 1 215 ? -1.862 46.374 41.150 1.00 44.22 215 PRO A CA 1
ATOM 1588 C C . PRO A 1 215 ? -1.491 46.134 42.617 1.00 44.22 215 PRO A C 1
ATOM 1590 O O . PRO A 1 215 ? -2.358 45.889 43.458 1.00 44.22 215 PRO A O 1
ATOM 1593 N N . VAL A 1 216 ? -0.195 46.238 42.920 1.00 47.94 216 VAL A N 1
ATOM 1594 C CA . VAL A 1 216 ? 0.321 46.217 44.290 1.00 47.94 216 VAL A CA 1
ATOM 1595 C C . VAL A 1 216 ? 0.133 47.597 44.921 1.00 47.94 216 VAL A C 1
ATOM 1597 O O . VAL A 1 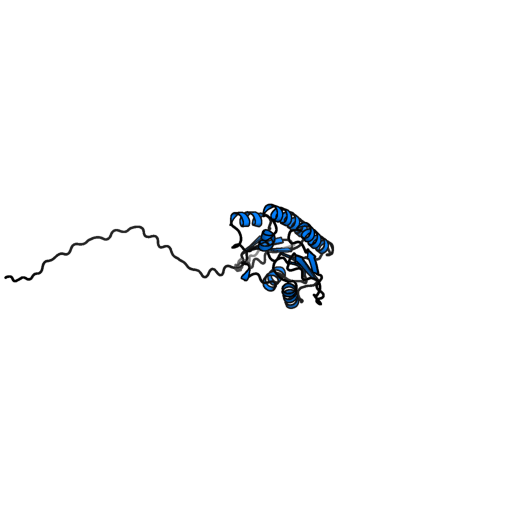216 ? 0.522 48.620 44.357 1.00 47.94 216 VAL A O 1
ATOM 1600 N N . ALA A 1 217 ? -0.509 47.617 46.084 1.00 46.03 217 ALA A N 1
ATOM 1601 C CA . ALA A 1 217 ? -0.617 48.790 46.931 1.00 46.03 217 ALA A CA 1
ATOM 1602 C C . ALA A 1 217 ? 0.763 49.117 47.517 1.00 46.03 217 ALA A C 1
ATOM 1604 O O . ALA A 1 217 ? 1.385 48.276 48.163 1.00 46.03 217 ALA A O 1
ATOM 1605 N N . THR A 1 218 ? 1.238 50.339 47.296 1.00 48.31 218 THR A N 1
ATOM 1606 C CA . THR A 1 218 ? 2.365 50.904 48.037 1.00 48.31 218 THR A CA 1
ATOM 1607 C C . THR A 1 218 ? 1.822 51.481 49.340 1.00 48.31 218 THR A C 1
ATOM 1609 O O . THR A 1 218 ? 1.239 52.565 49.333 1.00 48.31 218 THR A O 1
ATOM 1612 N N . ASP A 1 219 ? 1.975 50.749 50.441 1.00 49.06 219 ASP A N 1
ATOM 1613 C CA . ASP A 1 219 ? 1.800 51.304 51.783 1.00 49.06 219 ASP A CA 1
ATOM 1614 C C . ASP A 1 219 ? 3.142 51.872 52.257 1.00 49.06 219 ASP A C 1
ATOM 1616 O O . ASP A 1 219 ? 4.196 51.246 52.114 1.00 49.06 219 ASP A O 1
ATOM 1620 N N . GLY A 1 220 ? 3.099 53.124 52.705 1.00 43.50 220 GLY A N 1
ATOM 1621 C CA . GLY A 1 220 ? 4.264 53.923 53.045 1.00 43.50 220 GLY A CA 1
ATOM 1622 C C . GLY A 1 220 ? 4.941 53.477 54.336 1.00 43.50 220 GLY A C 1
ATOM 1623 O O . GLY A 1 220 ? 4.313 53.004 55.274 1.00 43.50 220 GLY A O 1
ATOM 1624 N N . GLY A 1 221 ? 6.247 53.716 54.405 1.00 39.19 221 GLY A N 1
ATOM 1625 C CA . GLY A 1 221 ? 7.018 53.488 55.620 1.00 39.19 221 GLY A CA 1
ATOM 1626 C C . GLY A 1 221 ? 8.432 54.030 55.506 1.00 39.19 221 GLY A C 1
ATOM 1627 O O . GLY A 1 221 ? 9.375 53.260 55.381 1.00 39.19 221 GLY A O 1
ATOM 1628 N N . ASN A 1 222 ? 8.576 55.357 55.552 1.00 48.97 222 ASN A N 1
ATOM 1629 C CA . ASN A 1 222 ? 9.798 55.968 56.074 1.00 48.97 222 ASN A CA 1
ATOM 1630 C C . ASN A 1 222 ? 9.632 56.081 57.595 1.00 48.97 222 ASN A C 1
ATOM 1632 O O . ASN A 1 222 ? 8.590 56.560 58.054 1.00 48.97 222 ASN A O 1
ATOM 1636 N N . PRO A 1 223 ? 10.640 55.672 58.371 1.00 53.44 223 PRO A N 1
ATOM 1637 C CA . PRO A 1 223 ? 11.196 56.672 59.267 1.00 53.44 223 PRO A CA 1
ATOM 1638 C C . PRO A 1 223 ? 12.725 56.664 59.334 1.00 53.44 223 PRO A C 1
ATOM 1640 O O . PRO A 1 223 ? 13.390 55.635 59.444 1.00 53.44 223 PRO A O 1
ATOM 1643 N N . ASP A 1 224 ? 13.224 57.893 59.355 1.00 47.69 224 ASP A N 1
ATOM 1644 C CA . ASP A 1 224 ? 14.474 58.378 59.911 1.00 47.69 224 ASP A CA 1
ATOM 1645 C C . ASP A 1 224 ? 15.105 57.550 61.043 1.00 47.69 224 ASP A C 1
ATOM 1647 O O . ASP A 1 224 ? 14.503 57.282 62.083 1.00 47.69 224 ASP A O 1
ATOM 1651 N N . SER A 1 225 ? 16.397 57.271 60.880 1.00 56.69 225 SER A N 1
ATOM 1652 C CA . SER A 1 225 ? 17.462 57.354 61.900 1.00 56.69 225 SER A CA 1
ATOM 1653 C C . SER A 1 225 ? 18.785 57.033 61.182 1.00 56.69 225 SER A C 1
ATOM 1655 O O . SER A 1 225 ? 18.855 56.075 60.429 1.00 56.69 225 SER A O 1
ATOM 1657 N N . GLY A 1 226 ? 19.888 57.777 61.250 1.00 43.28 226 GLY A N 1
ATOM 1658 C CA . GLY A 1 226 ? 20.350 58.814 62.163 1.00 43.28 226 GLY A CA 1
ATOM 1659 C C . GLY A 1 226 ? 21.826 58.516 62.480 1.00 43.28 226 GLY A C 1
ATOM 1660 O O . GLY A 1 226 ? 22.116 57.461 63.033 1.00 43.28 226 GLY A O 1
ATOM 1661 N N . GLY A 1 227 ? 22.743 59.429 62.131 1.00 43.84 227 GLY A N 1
ATOM 1662 C CA . GLY A 1 227 ? 24.173 59.406 62.505 1.00 43.84 227 GLY A CA 1
ATOM 1663 C C . GLY A 1 227 ? 25.098 59.682 61.307 1.00 43.84 227 GLY A C 1
ATOM 1664 O O . GLY A 1 227 ? 25.293 58.797 60.488 1.00 43.84 227 GLY A O 1
ATOM 1665 N N . ALA A 1 228 ? 25.561 60.910 61.020 1.00 49.78 228 ALA A N 1
ATOM 1666 C CA . ALA A 1 228 ? 26.520 61.744 61.776 1.00 49.78 228 ALA A CA 1
ATOM 1667 C C . ALA A 1 228 ? 27.854 60.996 62.014 1.00 49.78 228 ALA A C 1
ATOM 1669 O O . ALA A 1 228 ? 27.833 59.881 62.510 1.00 49.78 228 ALA A O 1
ATOM 1670 N N . ALA A 1 229 ? 29.057 61.509 61.754 1.00 48.38 229 ALA A N 1
ATOM 1671 C CA . ALA A 1 229 ? 29.545 62.815 61.326 1.00 48.38 229 ALA A CA 1
ATOM 1672 C C . ALA A 1 229 ? 31.057 62.695 61.006 1.00 48.38 229 ALA A C 1
ATOM 1674 O O . ALA A 1 229 ? 31.674 61.671 61.294 1.00 48.38 229 ALA 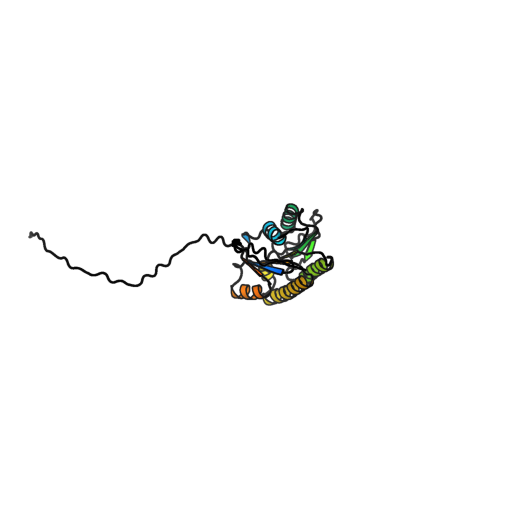A O 1
ATOM 1675 N N . SER A 1 230 ? 31.634 63.823 60.569 1.00 54.94 230 SER A N 1
ATOM 1676 C CA . SER A 1 230 ? 33.065 64.187 60.562 1.00 54.94 230 SER A CA 1
ATOM 1677 C C . SER A 1 230 ? 33.821 63.823 59.275 1.00 54.94 230 SER A C 1
ATOM 1679 O O . SER A 1 230 ? 33.885 62.663 58.909 1.00 54.94 230 SER A O 1
ATOM 1681 N N . GLY A 1 231 ? 34.423 64.730 58.500 1.00 47.97 231 GLY A N 1
ATOM 1682 C CA . GLY A 1 231 ? 34.769 66.137 58.711 1.00 47.97 231 GLY A CA 1
ATOM 1683 C C . GLY A 1 231 ? 36.291 66.324 58.660 1.00 47.97 231 GLY A C 1
ATOM 1684 O O . GLY A 1 231 ? 36.954 65.813 59.554 1.00 47.97 231 GLY A O 1
ATOM 1685 N N . ARG A 1 232 ? 36.759 67.131 57.683 1.00 46.19 232 ARG A N 1
ATOM 1686 C CA . ARG A 1 232 ? 38.116 67.717 57.496 1.00 46.19 232 ARG A CA 1
ATOM 1687 C C . ARG A 1 232 ? 39.243 66.705 57.187 1.00 46.19 232 ARG A C 1
ATOM 1689 O O . ARG A 1 232 ? 39.204 65.590 57.675 1.00 46.19 232 ARG A O 1
ATOM 1696 N N . GLU A 1 233 ? 40.234 66.979 56.339 1.00 51.12 233 GLU A N 1
ATOM 1697 C CA . GLU A 1 233 ? 40.891 68.217 55.868 1.00 51.12 233 GLU A CA 1
ATOM 1698 C C . GLU A 1 233 ? 41.224 68.145 54.367 1.00 51.12 233 GLU A C 1
ATOM 1700 O O . GLU A 1 233 ? 41.374 67.015 53.848 1.00 51.12 233 GLU A O 1
#

Nearest PDB structures (foldseek):
  4yds-assembly1_A  TM=6.307E-01  e=5.068E-06  Sulfolobus acidocaldarius DSM 639
  7dy1-assembly1_C  TM=6.938E-01  e=4.454E-04  Thermosynechococcus vestitus BP-1
  8fwj-assembly1_A  TM=6.203E-01  e=1.198E-04  Cereibacter sphaeroides
  8dba-assembly1_K  TM=6.462E-01  e=2.176E-04  Cereibacter sphaeroides
  7v3x-assembly4_X  TM=6.432E-01  e=9.675E-04  Synechococcus elongatus PCC 7942 = FACHB-805

Foldseek 3Di:
DDDDDDDDDDDDDDDPPDPPPCPPPLQLFEEEEADALVPQFLLVQVVVLLPDDAAAEEEEEDLDDAPVSNVVSCVVVVVNHPHYEYEQEAPSPDPDDDPDPHHYHYHNHLLPLVSVLVVVLVVLVVDDLPHAYEYEYREPLSSCVRDPLVSSQVSLLSSSVSSSVSSYRYYYYYHPVSDDPVSVVSSNVSGPYYHYPDDPCPDPPPPPPDDDDDDDDDDDDDDDDDDDDDDDD

Organism: NCBI:txid797114

Secondary structure (DSSP, 8-state):
------------------S-------TT-EEEEE--TTT--HHHHHHHHT-SSS-EEEEEEESSS-HHHHHHHHHHTGGGEEEEEEEEEGGG---S---SS--EEEE--TT-HHHHHHHHHHHHHTS-TT---EEEES-HHHHHHHS-HHHHHHHHHHHHHHHHHTT-EEEEEE-TTSS-HHHHHHHHTT-SEEEE------------------PPP----------------

Solvent-accessible surface area (backbone atoms only — not comparable to full-atom values): 14369 Å² total; per-residue (Å²): 135,87,83,85,84,89,81,86,84,85,80,88,75,89,76,79,78,66,83,75,80,72,75,64,86,48,82,35,34,38,30,35,32,42,33,52,69,92,72,61,42,57,49,60,53,48,56,60,67,60,62,79,89,68,67,30,37,37,36,39,39,22,55,72,57,41,62,65,55,44,52,54,29,48,64,77,50,44,95,43,43,74,42,63,36,35,38,22,26,19,90,34,38,68,86,80,78,74,91,55,91,61,54,70,46,73,34,72,53,61,67,44,60,64,59,52,50,48,53,53,48,55,58,58,70,74,52,61,93,88,52,56,37,32,38,36,37,64,28,52,56,55,45,54,74,58,30,58,69,70,60,46,49,57,48,49,53,53,49,49,54,52,32,49,75,60,44,18,21,33,42,36,28,29,33,65,88,81,51,56,69,68,60,50,55,58,56,53,72,74,37,80,41,77,44,70,53,78,73,82,68,74,80,75,82,76,75,78,74,82,88,78,88,80,87,82,82,85,80,86,81,86,79,92,84,87,80,89,80,86,82,91,133